Protein AF-A0A8H4VE29-F1 (afdb_monomer)

Sequence (340 aa):
MGVTPAALLIKVAAVPTWSAHSTALIPLTWIPEYFAHDAEFRRLKSSCPSAWSQPAKKPLMLRSKRVPSMRMAHDCAPMRLSGGAYNFDCSELHIRYSLWCQPVDVATAVRDALPEEMLRMMLELHGMDSGEVWHRIFKDLLEKDAKKTRLYQLRWLGDAAEAGTVVCWPRNPGFKPEQFQNFFGYLGGLFTNPKTLLDAVPQRVMEYPPGHINKSVYHQLDWRSYRGVTLTVQVSASLGIVPTTAKLRSVVDKWSGALGRVILASLITVSYQCPPGLKCREHGDRDCTLPIKPTSSANVLKNFMMALALKMPFVVSWQEAEGPRPPGLWVVVHQTESGR

Organism: NCBI:txid2030778

Radius of gyration: 21.77 Å; Cα contacts (8 Å, |Δi|>4): 552; chains: 1; bounding box: 66×57×60 Å

pLDDT: mean 81.61, std 18.09, range [27.98, 98.06]

Secondary structure (DSSP, 8-state):
------------PPP----SS---BPPTT-SHHHHTT-HHHHHHHHHS-GGGSPPP---SS---TTS------EEEEE----S-GGGG---TTHHHH-GGG-HHHHHHHHHHHS-HHHHHHHHHHH---HHHHHHHHHHHHH-STTHHHHHHHHHHHHHHHHTT-EEEEESS-S--GGGBSSHHHHHHHH-B-GGGTTSSSPBB-SSSPPPPBPTTB-EEE-TTT--HHHHHHHHHHHH-SS-BHHHHHHHHTTB-HHHHHHHHHTTS-S--B--TTS-PPPTT---TTSPB--SSHHHHHHHHHHHHHHTPPEEEESSS-BSSPPSSEEEE-B------

Foldseek 3Di:
DDDDDDPPPPPPPDDPDLPPFDKDWFDLQLALVSLVVPPVLVLCLVQADPVQFDPDPDPDDDPDPPDPPLAQDKDKFFFAQDDDLVLLQCDPVCCVPPPSVQLLNNLVRLLNRDDPLVQVLCCVAVVQHSVNSSVQSSVLSPDPPCRVLSSQQSNCSSVRNVVRPMWMFTSHALDDCLQFPGNSQVVQLGTFDPVQSVAQFTFTDPSRRHTATDQQAKRWAASNGGNLVRVSVVQSVQLPDGRILVSVLVVLCGGHHCRSNQLNVLQRDAAADDAPPFDADDDPDSDQPHAHGAGHSSSVVSLVSSQSSSNGIEMEHAYNHDDDDDGGRHYYRHDDPPDD

Structure (mmCIF, N/CA/C/O backbone):
data_AF-A0A8H4VE29-F1
#
_entry.id   AF-A0A8H4VE29-F1
#
loop_
_atom_site.group_PDB
_atom_site.id
_atom_site.type_symbol
_atom_site.label_atom_id
_atom_site.label_alt_id
_atom_site.label_comp_id
_atom_site.label_asym_id
_atom_site.label_entity_id
_atom_site.label_seq_id
_atom_site.pdbx_PDB_ins_code
_atom_site.Cartn_x
_atom_site.Cartn_y
_atom_site.Cartn_z
_atom_site.occupancy
_atom_site.B_iso_or_equiv
_atom_site.auth_seq_id
_atom_site.auth_comp_id
_atom_site.auth_asym_id
_atom_site.auth_atom_id
_atom_site.pdbx_PDB_model_num
ATOM 1 N N . MET A 1 1 ? -42.249 26.286 21.591 1.00 38.25 1 MET A N 1
ATOM 2 C CA . MET A 1 1 ? -40.995 26.895 21.099 1.00 38.25 1 MET A CA 1
ATOM 3 C C . MET A 1 1 ? -40.125 25.759 20.586 1.00 38.25 1 MET A C 1
ATOM 5 O O . MET A 1 1 ? -39.606 25.004 21.393 1.00 38.25 1 MET A O 1
ATOM 9 N N . GLY A 1 2 ? -40.114 25.535 19.270 1.00 34.19 2 GLY A N 1
ATOM 10 C CA . GLY A 1 2 ? -39.379 24.434 18.641 1.00 34.19 2 GLY A CA 1
ATOM 11 C C . GLY A 1 2 ? -38.034 24.934 18.136 1.00 34.19 2 GLY A C 1
ATOM 12 O O . GLY A 1 2 ? -38.000 25.875 17.349 1.00 34.19 2 GLY A O 1
ATOM 13 N N . VAL A 1 3 ? -36.945 24.340 18.617 1.00 35.19 3 VAL A N 1
ATOM 14 C CA . VAL A 1 3 ? -35.590 24.659 18.159 1.00 35.19 3 VAL A CA 1
ATOM 15 C C . VAL A 1 3 ? -35.235 23.667 17.060 1.00 35.19 3 VAL A C 1
ATOM 17 O O . VAL A 1 3 ? -35.064 22.478 17.312 1.00 35.19 3 VAL A O 1
ATOM 20 N N . THR A 1 4 ? -35.182 24.149 15.824 1.00 31.52 4 THR A N 1
ATOM 21 C CA . THR A 1 4 ? -34.719 23.384 14.664 1.00 31.52 4 THR A CA 1
ATOM 22 C C . THR A 1 4 ? -33.198 23.217 14.756 1.00 31.52 4 THR A C 1
ATOM 24 O O . THR A 1 4 ? -32.504 24.213 14.977 1.00 31.52 4 THR A O 1
ATOM 27 N N . PRO A 1 5 ? -32.638 22.007 14.579 1.00 35.44 5 PRO A N 1
ATOM 28 C CA . PRO A 1 5 ? -31.195 21.830 14.594 1.00 35.44 5 PRO A CA 1
ATOM 29 C C . PRO A 1 5 ? -30.601 22.440 13.319 1.00 35.44 5 PRO A C 1
ATOM 31 O O . PRO A 1 5 ? -30.938 22.051 12.200 1.00 35.44 5 PRO A O 1
ATOM 34 N N . ALA A 1 6 ? -29.723 23.427 13.491 1.00 31.64 6 ALA A N 1
ATOM 35 C CA . ALA A 1 6 ? -28.966 24.013 12.398 1.00 31.64 6 ALA A CA 1
ATOM 36 C C . ALA A 1 6 ? -27.936 22.993 11.891 1.00 31.64 6 ALA A C 1
ATOM 38 O O . ALA A 1 6 ? -26.994 22.638 12.600 1.00 31.64 6 ALA A O 1
ATOM 39 N N . ALA A 1 7 ? -28.114 22.519 10.657 1.00 33.28 7 ALA A N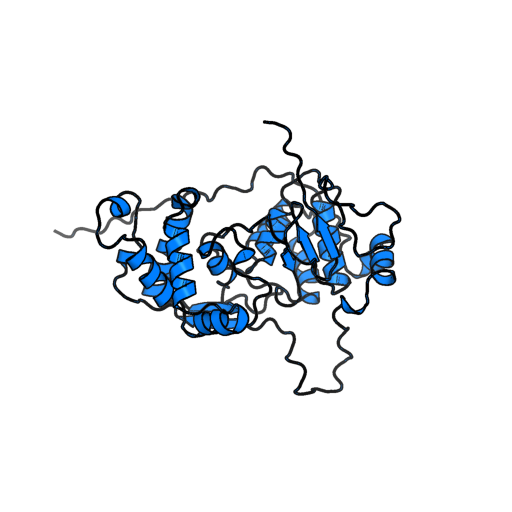 1
ATOM 40 C CA . ALA A 1 7 ? -27.128 21.698 9.972 1.00 33.28 7 ALA A CA 1
ATOM 41 C C . ALA A 1 7 ? -25.869 22.538 9.699 1.00 33.28 7 ALA A C 1
ATOM 43 O O . ALA A 1 7 ? -25.848 23.403 8.822 1.00 33.28 7 ALA A O 1
ATOM 44 N N . LEU A 1 8 ? -24.811 22.291 10.471 1.00 29.88 8 LEU A N 1
ATOM 45 C CA . LEU A 1 8 ? -23.485 22.845 10.223 1.00 29.88 8 LEU A CA 1
ATOM 46 C C . LEU A 1 8 ? -22.914 22.203 8.953 1.00 29.88 8 LEU A C 1
ATOM 48 O O . LEU A 1 8 ? -22.481 21.052 8.951 1.00 29.88 8 LEU A O 1
ATOM 52 N N . LEU A 1 9 ? -22.908 22.969 7.862 1.00 27.98 9 LEU A N 1
ATOM 53 C CA . LEU A 1 9 ? -22.163 22.664 6.642 1.00 27.98 9 LEU A CA 1
ATOM 54 C C . LEU A 1 9 ? -20.662 22.723 6.955 1.00 27.98 9 LEU A C 1
ATOM 56 O O . LEU A 1 9 ? -20.010 23.762 6.829 1.00 27.98 9 LEU A O 1
ATOM 60 N N . ILE A 1 10 ? -20.108 21.594 7.392 1.00 33.03 10 ILE A N 1
ATOM 61 C CA . ILE A 1 10 ? -18.667 21.422 7.550 1.00 33.03 10 ILE A CA 1
ATOM 62 C C . ILE A 1 10 ? -18.074 21.364 6.141 1.00 33.03 10 ILE A C 1
ATOM 64 O O . ILE A 1 10 ? -18.185 20.361 5.437 1.00 33.03 10 ILE A O 1
ATOM 68 N N . LYS A 1 11 ? -17.437 22.459 5.715 1.00 28.73 11 LYS A N 1
ATOM 69 C CA . LYS A 1 11 ? -16.538 22.434 4.561 1.00 28.73 11 LYS A CA 1
ATOM 70 C C . LYS A 1 11 ? -15.417 21.448 4.880 1.00 28.73 11 LYS A C 1
ATOM 72 O O . LYS A 1 11 ? -14.563 21.735 5.715 1.00 28.73 11 LYS A O 1
ATOM 77 N N . VAL A 1 12 ? -15.440 20.288 4.226 1.00 35.59 12 VAL A N 1
ATOM 78 C CA . VAL A 1 12 ? -14.336 19.325 4.248 1.00 35.59 12 VAL A CA 1
ATOM 79 C C . VAL A 1 12 ? -13.090 20.070 3.779 1.00 35.59 12 VAL A C 1
ATOM 81 O O . VAL A 1 12 ? -13.024 20.529 2.638 1.00 35.59 12 VAL A O 1
ATOM 84 N N . ALA A 1 13 ? -12.129 20.263 4.683 1.00 33.34 13 ALA A N 1
ATOM 85 C CA . ALA A 1 13 ? -10.853 20.861 4.334 1.00 33.34 13 ALA A CA 1
ATOM 86 C C . ALA A 1 13 ? -10.196 19.987 3.261 1.00 33.34 13 ALA A C 1
ATOM 88 O O . ALA A 1 13 ? -10.089 18.771 3.425 1.00 33.34 13 ALA A O 1
ATOM 89 N N . ALA A 1 14 ? -9.790 20.603 2.151 1.00 34.34 14 ALA A N 1
ATOM 90 C CA . ALA A 1 14 ? -9.077 19.911 1.092 1.00 34.34 14 ALA A CA 1
ATOM 91 C C . ALA A 1 14 ? -7.843 19.216 1.688 1.00 34.34 14 ALA A C 1
ATOM 93 O O . ALA A 1 14 ? -6.956 19.865 2.246 1.00 34.34 14 ALA A O 1
ATOM 94 N N . VAL A 1 15 ? -7.814 17.886 1.582 1.00 38.22 15 VAL A N 1
ATOM 95 C CA . VAL A 1 15 ? -6.620 17.060 1.801 1.00 38.22 15 VAL A CA 1
ATOM 96 C C . VAL A 1 15 ? -5.475 17.696 1.003 1.00 38.22 15 VAL A C 1
ATOM 98 O O . VAL A 1 15 ? -5.727 18.090 -0.140 1.00 38.22 15 VAL A O 1
ATOM 101 N N . PRO A 1 16 ? -4.252 17.837 1.561 1.00 37.25 16 PRO A N 1
ATOM 102 C CA . PRO A 1 16 ? -3.138 18.481 0.872 1.00 37.25 16 PRO A CA 1
ATOM 103 C C . PRO A 1 16 ? -3.013 17.911 -0.537 1.00 37.25 16 PRO A C 1
ATOM 105 O O . PRO A 1 16 ? -2.793 16.715 -0.743 1.00 37.25 16 PRO A O 1
ATOM 108 N N . THR A 1 17 ? -3.262 18.772 -1.518 1.00 38.81 17 THR A N 1
ATOM 109 C CA . THR A 1 17 ? -3.325 18.374 -2.911 1.00 38.81 17 THR A CA 1
ATOM 110 C C . THR A 1 17 ? -1.920 18.007 -3.364 1.00 38.81 17 THR A C 1
ATOM 112 O O . THR A 1 17 ? -1.001 18.821 -3.301 1.00 38.81 17 THR A O 1
ATOM 115 N N . TRP A 1 18 ? -1.768 16.793 -3.891 1.00 44.16 18 TRP A N 1
ATOM 116 C CA . TRP A 1 18 ? -0.605 16.309 -4.648 1.00 44.16 18 TRP A CA 1
ATOM 117 C C . TRP A 1 18 ? -0.436 1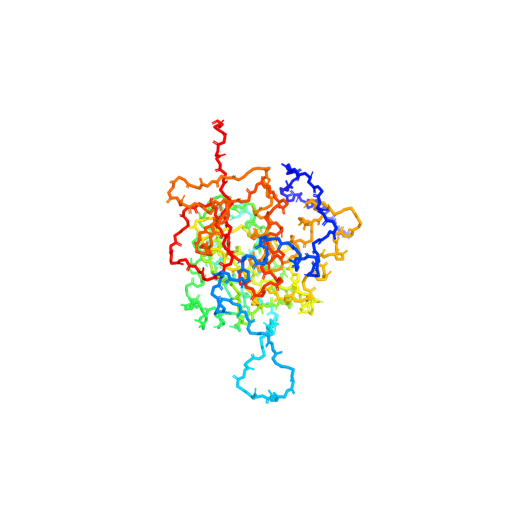7.071 -5.990 1.00 44.16 18 TRP A C 1
ATOM 119 O O . TRP A 1 18 ? -0.116 16.488 -7.024 1.00 44.16 18 TRP A O 1
ATOM 129 N N . SER A 1 19 ? -0.763 18.365 -6.022 1.00 36.19 19 SER A N 1
ATOM 130 C CA . SER A 1 19 ? -1.029 19.159 -7.226 1.00 36.19 19 SER A CA 1
ATOM 131 C C . SER A 1 19 ? 0.202 19.849 -7.808 1.00 36.19 19 SER A C 1
ATOM 133 O O . SER A 1 19 ? 0.131 20.344 -8.926 1.00 36.19 19 SER A O 1
ATOM 135 N N . ALA A 1 20 ? 1.343 19.845 -7.115 1.00 41.91 20 ALA A N 1
ATOM 136 C CA . ALA A 1 20 ? 2.587 20.452 -7.597 1.00 41.91 20 ALA A CA 1
ATOM 137 C C . ALA A 1 20 ? 3.507 19.440 -8.311 1.00 41.91 20 ALA A C 1
ATOM 139 O O . ALA A 1 20 ? 4.726 19.467 -8.144 1.00 41.91 20 ALA A O 1
ATOM 140 N N . HIS A 1 21 ? 2.942 18.498 -9.070 1.00 56.31 21 HIS A N 1
ATOM 141 C CA . HIS A 1 21 ? 3.721 17.474 -9.772 1.00 56.31 21 HIS A CA 1
ATOM 142 C C . HIS A 1 21 ? 3.636 17.649 -11.281 1.00 56.31 21 HIS A C 1
ATOM 144 O O . HIS A 1 21 ? 2.576 17.952 -11.829 1.00 56.31 21 HIS A O 1
ATOM 150 N N . SER A 1 22 ? 4.755 17.408 -11.966 1.00 56.06 22 SER A N 1
ATOM 151 C CA . SER A 1 22 ? 4.831 17.509 -13.420 1.00 56.06 22 SER A CA 1
ATOM 152 C C . SER A 1 22 ? 3.773 16.627 -14.092 1.00 56.06 22 SER A C 1
ATOM 154 O O . SER A 1 22 ? 3.538 15.465 -13.713 1.00 56.06 22 SER A O 1
ATOM 156 N N . THR A 1 23 ? 3.104 17.210 -15.087 1.00 65.94 23 THR A N 1
ATOM 157 C CA . THR A 1 23 ? 2.184 16.509 -15.981 1.00 65.94 23 THR A CA 1
ATOM 158 C C . THR A 1 23 ? 2.976 16.096 -17.213 1.00 65.94 23 THR A C 1
ATOM 160 O O . THR A 1 23 ? 3.404 16.950 -17.980 1.00 65.94 23 THR A O 1
ATOM 163 N N . ALA A 1 24 ? 3.209 14.796 -17.378 1.00 68.12 24 ALA A N 1
ATOM 164 C CA . ALA A 1 24 ? 3.874 14.241 -18.554 1.00 68.12 24 ALA A CA 1
ATOM 165 C C . ALA A 1 24 ? 2.869 13.447 -19.392 1.00 68.12 24 ALA A C 1
ATOM 167 O O . ALA A 1 24 ? 1.976 12.799 -18.834 1.00 68.12 24 ALA A O 1
ATOM 168 N N . LEU A 1 25 ? 3.029 13.499 -20.717 1.00 70.06 25 LEU A N 1
ATOM 169 C CA . LEU A 1 25 ? 2.293 12.648 -21.647 1.00 70.06 25 LEU A CA 1
ATOM 170 C C . LEU A 1 25 ? 2.794 11.207 -21.536 1.00 70.06 25 LEU A C 1
ATOM 172 O O . LEU A 1 25 ? 3.998 10.951 -21.467 1.00 70.06 25 LEU A O 1
ATOM 176 N N . ILE A 1 26 ? 1.856 10.269 -21.523 1.00 64.88 26 ILE A N 1
ATOM 177 C CA . ILE A 1 26 ? 2.129 8.837 -21.560 1.00 64.88 26 ILE A CA 1
ATOM 178 C C . ILE A 1 26 ? 1.961 8.362 -23.021 1.00 64.88 26 ILE A C 1
ATOM 180 O O . ILE A 1 26 ? 1.022 8.757 -23.707 1.00 64.88 26 ILE A O 1
ATOM 184 N N . PRO A 1 27 ? 2.857 7.541 -23.574 1.00 66.00 27 PRO A N 1
ATOM 185 C CA . PRO A 1 27 ? 2.630 6.943 -24.884 1.00 66.00 27 PRO A CA 1
ATOM 186 C C . PRO A 1 27 ? 1.397 6.026 -24.873 1.00 66.00 27 PRO A C 1
ATOM 188 O O . PRO A 1 27 ? 1.259 5.176 -23.995 1.00 66.00 27 PRO A O 1
ATOM 191 N N . LEU A 1 28 ? 0.537 6.135 -25.893 1.00 59.50 28 LEU A N 1
ATOM 192 C CA . LEU A 1 28 ? -0.601 5.221 -26.112 1.00 59.50 28 LEU A CA 1
ATOM 193 C C . LEU A 1 28 ? -0.172 3.762 -26.346 1.00 59.50 28 LEU A C 1
ATOM 195 O O . LEU A 1 28 ? -0.981 2.844 -26.263 1.00 59.50 28 LEU A O 1
ATOM 199 N N . THR A 1 29 ? 1.110 3.546 -26.632 1.00 62.09 29 THR A N 1
ATOM 200 C CA . THR A 1 29 ? 1.680 2.264 -27.034 1.00 62.09 29 THR A CA 1
ATOM 201 C C . THR A 1 29 ? 1.953 1.305 -25.876 1.00 62.09 29 THR A C 1
ATOM 203 O O . THR A 1 29 ? 2.456 0.220 -26.109 1.00 62.09 29 THR A O 1
ATOM 206 N N . TRP A 1 30 ? 1.632 1.620 -24.620 1.00 66.56 30 TRP A N 1
ATOM 207 C CA . TRP A 1 30 ? 1.928 0.729 -23.481 1.00 66.56 30 TRP A CA 1
ATOM 208 C C . TRP A 1 30 ? 0.885 -0.382 -23.273 1.00 66.56 30 TRP A C 1
ATOM 210 O O . TRP A 1 30 ? 0.318 -0.531 -22.190 1.00 66.56 30 TRP A O 1
ATOM 220 N N . ILE A 1 31 ? 0.654 -1.174 -24.321 1.00 67.50 31 ILE A N 1
ATOM 221 C CA . ILE A 1 31 ? -0.134 -2.416 -24.316 1.00 67.50 31 ILE A CA 1
ATOM 222 C C . ILE A 1 31 ? 0.791 -3.647 -24.431 1.00 67.50 31 ILE A C 1
ATOM 224 O O . ILE A 1 31 ? 1.888 -3.527 -24.985 1.00 67.50 31 ILE A O 1
ATOM 228 N N . PRO A 1 32 ? 0.401 -4.828 -23.906 1.00 64.25 32 PRO A N 1
ATOM 229 C CA . PRO A 1 32 ? 1.225 -6.044 -23.917 1.00 64.25 32 PRO A CA 1
ATOM 230 C C . PRO A 1 32 ? 1.826 -6.395 -25.281 1.00 64.25 32 PRO A C 1
ATOM 232 O O . PRO A 1 32 ? 2.991 -6.787 -25.359 1.00 64.25 32 PRO A O 1
ATOM 235 N N . GLU A 1 33 ? 1.054 -6.220 -26.351 1.00 69.94 33 GLU A N 1
ATOM 236 C CA . GLU A 1 33 ? 1.446 -6.519 -27.729 1.00 69.94 33 GLU A CA 1
ATOM 237 C C . GLU A 1 33 ? 2.622 -5.645 -28.181 1.00 69.94 33 GLU A C 1
ATOM 239 O O . GLU A 1 33 ? 3.533 -6.119 -28.855 1.00 69.94 33 GLU A O 1
ATOM 244 N N . TYR A 1 34 ? 2.662 -4.385 -27.748 1.00 73.50 34 TYR A N 1
ATOM 245 C CA . TYR A 1 34 ? 3.751 -3.471 -28.075 1.00 73.50 34 TYR A CA 1
ATOM 246 C C . TYR A 1 34 ? 5.035 -3.803 -27.311 1.00 73.50 34 TYR A C 1
ATOM 248 O O . TYR A 1 34 ? 6.132 -3.732 -27.871 1.00 73.50 34 TYR A O 1
ATOM 256 N N . PHE A 1 35 ? 4.921 -4.223 -26.045 1.00 79.88 35 PHE A N 1
ATOM 257 C CA . PHE A 1 35 ? 6.092 -4.612 -25.258 1.00 79.88 35 PHE A CA 1
ATOM 258 C C . PHE A 1 35 ? 6.856 -5.779 -25.890 1.00 79.88 35 PHE A C 1
ATOM 260 O O . PHE A 1 35 ? 8.070 -5.854 -25.730 1.00 79.88 35 PHE A O 1
ATOM 267 N N . ALA A 1 36 ? 6.204 -6.638 -26.682 1.00 78.56 36 ALA A N 1
ATOM 268 C CA . ALA A 1 36 ? 6.890 -7.700 -27.417 1.00 78.56 36 ALA A CA 1
ATOM 269 C C . ALA A 1 36 ? 7.999 -7.176 -28.356 1.00 78.56 36 ALA A C 1
ATOM 271 O O . ALA A 1 36 ? 8.991 -7.876 -28.583 1.00 78.56 36 ALA A O 1
ATOM 272 N N . HIS A 1 37 ? 7.866 -5.947 -28.863 1.00 83.06 37 HIS A N 1
ATOM 273 C CA . HIS A 1 37 ? 8.848 -5.309 -29.742 1.00 83.06 37 HIS A CA 1
ATOM 274 C C . HIS A 1 37 ? 9.873 -4.452 -28.983 1.00 83.06 37 HIS A C 1
ATOM 276 O O . HIS A 1 37 ? 10.983 -4.235 -29.486 1.00 83.06 37 HIS A O 1
ATOM 282 N N . ASP A 1 38 ? 9.556 -4.033 -27.756 1.00 87.31 38 ASP A N 1
ATOM 283 C CA . ASP A 1 38 ? 10.448 -3.249 -26.905 1.00 87.31 38 ASP A CA 1
ATOM 284 C C . ASP A 1 38 ? 11.718 -4.059 -26.550 1.00 87.31 38 ASP A C 1
ATOM 286 O O . ASP A 1 38 ? 11.678 -5.211 -26.101 1.00 87.31 38 ASP A O 1
ATOM 290 N N . ALA A 1 39 ? 12.886 -3.470 -26.822 1.00 88.75 39 ALA A N 1
ATOM 291 C CA . ALA A 1 39 ? 14.179 -4.124 -26.629 1.00 88.75 39 ALA A CA 1
ATOM 292 C C . ALA A 1 39 ? 14.503 -4.381 -25.147 1.00 88.75 39 ALA A C 1
ATOM 294 O O . ALA A 1 39 ? 15.136 -5.387 -24.820 1.00 88.75 39 ALA A O 1
ATOM 295 N N . GLU A 1 40 ? 14.063 -3.497 -24.253 1.00 88.25 40 GLU A N 1
ATOM 296 C CA . GLU A 1 40 ? 14.235 -3.629 -22.808 1.00 88.25 40 GLU A CA 1
ATOM 297 C C . GLU A 1 40 ? 13.337 -4.746 -22.266 1.00 88.25 40 GLU A C 1
ATOM 299 O O . GLU A 1 40 ? 13.819 -5.597 -21.519 1.00 88.25 40 GLU A O 1
ATOM 304 N N . PHE A 1 41 ? 12.087 -4.836 -22.733 1.00 90.12 41 PHE A N 1
ATOM 305 C CA . PHE A 1 41 ? 11.190 -5.944 -22.386 1.00 90.12 41 PHE A CA 1
ATOM 306 C C . PHE A 1 41 ? 11.766 -7.302 -22.803 1.00 90.12 41 PHE A C 1
ATOM 308 O O . PHE A 1 41 ? 11.838 -8.225 -21.989 1.00 90.12 41 PHE A O 1
ATOM 315 N N . ARG A 1 42 ? 12.213 -7.439 -24.061 1.00 90.31 42 ARG A N 1
ATOM 316 C CA . ARG A 1 42 ? 12.810 -8.692 -24.559 1.00 90.31 42 ARG A CA 1
ATOM 317 C C . ARG A 1 42 ? 14.056 -9.083 -23.774 1.00 90.31 42 ARG A C 1
ATOM 319 O O . ARG A 1 42 ? 14.248 -10.266 -23.500 1.00 90.31 42 ARG A O 1
ATOM 326 N N . ARG A 1 43 ? 14.868 -8.098 -23.386 1.00 89.50 43 ARG A N 1
ATOM 327 C CA . ARG A 1 43 ? 16.055 -8.308 -22.555 1.00 89.50 43 ARG A CA 1
ATOM 328 C C . ARG A 1 43 ? 15.682 -8.786 -21.156 1.00 89.50 43 ARG A C 1
ATOM 330 O O . ARG A 1 43 ? 16.207 -9.797 -20.721 1.00 89.50 43 ARG A O 1
ATOM 337 N N . LEU A 1 44 ? 14.753 -8.106 -20.484 1.00 89.31 44 LEU A N 1
ATOM 338 C CA . LEU A 1 44 ? 14.252 -8.525 -19.171 1.00 89.31 44 LEU A CA 1
ATOM 339 C C . LEU A 1 44 ? 13.688 -9.950 -19.220 1.00 89.31 44 LEU A C 1
ATOM 341 O O . LEU A 1 44 ? 14.005 -10.775 -18.370 1.00 89.31 44 LEU A O 1
ATOM 345 N N . LYS A 1 45 ? 12.911 -10.272 -20.258 1.00 90.50 45 LYS A N 1
ATOM 346 C CA . LYS A 1 45 ? 12.351 -11.612 -20.450 1.00 90.50 45 LYS A CA 1
ATOM 347 C C . LYS A 1 45 ? 13.423 -12.695 -20.602 1.00 90.50 45 LYS A C 1
ATOM 349 O O . LYS A 1 45 ? 13.199 -13.811 -20.145 1.00 90.50 45 LYS A O 1
ATOM 354 N N . SER A 1 46 ? 14.541 -12.401 -21.270 1.00 90.00 46 SER A N 1
ATOM 355 C CA . SER A 1 46 ? 15.602 -13.386 -21.509 1.00 90.00 46 SER A CA 1
ATOM 356 C C . SER A 1 46 ? 16.622 -13.483 -20.378 1.00 90.00 46 SER A C 1
ATOM 358 O O . SER A 1 46 ? 17.239 -14.534 -20.229 1.00 90.00 46 SER A O 1
ATOM 360 N N . SER A 1 47 ? 16.814 -12.417 -19.597 1.00 89.62 47 SER A N 1
ATOM 361 C CA . SER A 1 47 ? 17.866 -12.358 -18.581 1.00 89.62 47 SER A CA 1
ATOM 362 C C . SER A 1 47 ? 17.373 -12.525 -17.143 1.00 89.62 47 SER A C 1
ATOM 364 O O . SER A 1 47 ? 18.168 -12.873 -16.273 1.00 89.62 47 SER A O 1
ATOM 366 N N . CYS A 1 48 ? 16.085 -12.303 -16.867 1.00 90.19 48 CYS A N 1
ATOM 367 C CA . CYS A 1 48 ? 15.552 -12.452 -15.516 1.00 90.19 48 CYS A CA 1
ATOM 368 C C . CYS A 1 48 ? 15.238 -13.923 -15.192 1.00 90.19 48 CYS A C 1
ATOM 370 O O . CYS A 1 48 ? 14.748 -14.650 -16.062 1.00 90.19 48 CYS A O 1
ATOM 372 N N . PRO A 1 49 ? 15.442 -14.367 -13.935 1.00 90.31 49 PRO A N 1
ATOM 373 C CA . PRO A 1 49 ? 15.082 -15.717 -13.520 1.00 90.31 49 PRO A CA 1
ATOM 374 C C . PRO A 1 49 ? 13.604 -16.020 -13.785 1.00 90.31 49 PRO A C 1
ATOM 376 O O . PRO A 1 49 ? 12.712 -15.301 -13.330 1.00 90.31 49 PRO A O 1
ATOM 379 N N . SER A 1 50 ? 13.325 -17.132 -14.466 1.00 86.12 50 SER A N 1
ATOM 380 C CA . SER A 1 50 ? 11.952 -17.582 -14.739 1.00 86.12 50 SER A CA 1
ATOM 381 C C . SER A 1 50 ? 11.147 -17.821 -13.457 1.00 86.12 50 SER A C 1
ATOM 383 O O . SER A 1 50 ? 9.936 -17.620 -13.454 1.00 86.12 50 SER A O 1
ATOM 385 N N . ALA A 1 51 ? 11.826 -18.157 -12.353 1.00 86.12 51 ALA A N 1
ATOM 386 C CA . ALA A 1 51 ? 11.241 -18.315 -11.023 1.00 86.12 51 ALA A CA 1
ATOM 387 C C . ALA A 1 51 ? 10.582 -17.035 -10.472 1.00 86.12 51 ALA A C 1
ATOM 389 O O . ALA A 1 51 ? 9.723 -17.123 -9.600 1.00 86.12 51 ALA A O 1
ATOM 390 N N . TRP A 1 52 ? 10.958 -15.849 -10.965 1.00 85.69 52 TRP A N 1
ATOM 391 C CA . TRP A 1 52 ? 10.311 -14.590 -10.573 1.00 85.69 52 TRP A CA 1
ATOM 392 C C . TRP A 1 52 ? 8.982 -14.363 -11.293 1.00 85.69 52 TRP A C 1
ATOM 394 O O . TRP A 1 52 ? 8.162 -13.570 -10.839 1.00 85.69 52 TRP A O 1
ATOM 404 N N . SER A 1 53 ? 8.766 -15.031 -12.426 1.00 81.50 53 SER A N 1
ATOM 405 C CA . SER A 1 53 ? 7.533 -14.903 -13.195 1.00 81.50 53 SER A CA 1
ATOM 406 C C . SER A 1 53 ? 6.487 -15.868 -12.659 1.00 81.50 53 SER A C 1
ATOM 408 O O . SER A 1 53 ? 6.764 -17.049 -12.445 1.00 81.50 53 SER A O 1
ATOM 410 N N . GLN A 1 54 ? 5.248 -15.407 -12.507 1.00 74.50 54 GLN A N 1
ATOM 411 C CA . GLN A 1 54 ? 4.151 -16.338 -12.264 1.00 74.50 54 GLN A CA 1
ATOM 412 C C . GLN A 1 54 ? 4.002 -17.259 -13.476 1.00 74.50 54 GLN A C 1
ATOM 414 O O . GLN A 1 54 ? 3.892 -16.763 -14.606 1.00 74.50 54 GLN A O 1
ATOM 419 N N . PRO A 1 55 ? 3.957 -18.588 -13.272 1.00 60.75 55 PRO A N 1
ATOM 420 C CA . PRO A 1 55 ? 3.793 -19.512 -14.376 1.00 60.75 55 PRO A CA 1
ATOM 421 C C . PRO A 1 55 ? 2.511 -19.160 -15.129 1.00 60.75 55 PRO A C 1
ATOM 423 O O . PRO A 1 55 ? 1.448 -18.953 -14.532 1.00 60.75 55 PRO A O 1
ATOM 426 N N . ALA A 1 56 ? 2.600 -19.076 -16.459 1.00 59.97 56 ALA A N 1
ATOM 427 C CA . ALA A 1 56 ? 1.406 -18.992 -17.281 1.00 59.97 56 ALA A CA 1
ATOM 428 C C . ALA A 1 56 ? 0.541 -20.206 -16.932 1.00 59.97 56 ALA A C 1
ATOM 430 O O . ALA A 1 56 ? 0.992 -21.343 -17.074 1.00 59.97 56 ALA A O 1
ATOM 431 N N . LYS A 1 57 ? -0.670 -19.970 -16.409 1.00 55.94 57 LYS A N 1
ATOM 432 C CA . LYS A 1 57 ? -1.617 -21.051 -16.136 1.00 55.94 57 LYS A CA 1
ATOM 433 C C . LYS A 1 57 ? -1.749 -21.848 -17.430 1.00 55.94 57 LYS A C 1
ATOM 435 O O . LYS A 1 57 ? -2.243 -21.311 -18.420 1.00 55.94 57 LYS A O 1
ATOM 440 N N . LYS A 1 58 ? -1.269 -23.096 -17.438 1.00 43.00 58 LYS A N 1
ATOM 441 C CA . LYS A 1 58 ? -1.581 -24.028 -18.523 1.00 43.00 58 LYS A CA 1
ATOM 442 C C . LYS A 1 58 ? -3.115 -24.075 -18.630 1.00 43.00 58 LYS A C 1
ATOM 444 O O . LYS A 1 58 ? -3.778 -24.052 -17.586 1.00 43.00 58 LYS A O 1
ATOM 449 N N . PRO A 1 59 ? -3.693 -24.048 -19.839 1.00 45.47 59 PRO A N 1
ATOM 450 C CA . PRO A 1 59 ? -5.139 -23.983 -20.002 1.00 45.47 59 PRO A CA 1
ATOM 451 C C . PRO A 1 59 ? -5.799 -25.192 -19.326 1.00 45.47 59 PRO A C 1
ATOM 453 O O . PRO A 1 59 ? -5.524 -26.322 -19.705 1.00 45.47 59 PRO A O 1
ATOM 456 N N . LEU A 1 60 ? -6.601 -24.913 -18.287 1.00 44.53 60 LEU A N 1
ATOM 457 C CA . LEU A 1 60 ? -7.768 -25.626 -17.724 1.00 44.53 60 LEU A CA 1
ATOM 458 C C . LEU A 1 60 ? -7.880 -27.169 -17.773 1.00 44.53 60 LEU A C 1
ATOM 460 O O . LEU A 1 60 ? -8.959 -27.697 -17.532 1.00 44.53 60 LEU A O 1
ATOM 464 N N . MET A 1 61 ? -6.806 -27.918 -17.970 1.00 41.38 61 MET A N 1
ATOM 465 C CA . MET A 1 61 ? -6.756 -29.351 -17.687 1.00 41.38 61 MET A CA 1
ATOM 466 C C . MET A 1 61 ? -6.112 -29.500 -16.308 1.00 41.38 61 MET A C 1
ATOM 468 O O . MET A 1 61 ? -4.972 -29.091 -16.122 1.00 41.38 61 MET A O 1
ATOM 472 N N . LEU A 1 62 ? -6.845 -30.060 -15.345 1.00 40.84 62 LEU A N 1
ATOM 473 C CA . LEU A 1 62 ? -6.533 -30.148 -13.906 1.00 40.84 62 LEU A CA 1
ATOM 474 C C . LEU A 1 62 ? -6.997 -28.937 -13.086 1.00 40.84 62 LEU A C 1
ATOM 476 O O . LEU A 1 62 ? -6.230 -28.102 -12.606 1.00 40.84 62 LEU A O 1
ATOM 480 N N . ARG A 1 63 ? -8.296 -28.963 -12.780 1.00 42.03 63 ARG A N 1
ATOM 481 C CA . ARG A 1 63 ? -8.889 -28.456 -11.535 1.00 42.03 63 ARG A CA 1
ATOM 482 C C . ARG A 1 63 ? -8.276 -29.216 -10.339 1.00 42.03 63 ARG A C 1
ATOM 484 O O . ARG A 1 63 ? -8.955 -29.969 -9.651 1.00 42.03 63 ARG A O 1
ATOM 491 N N . SER A 1 64 ? -6.965 -29.093 -10.132 1.00 42.28 64 SER A N 1
ATOM 492 C CA . SER A 1 64 ? -6.287 -29.658 -8.970 1.00 42.28 64 SER A CA 1
ATOM 493 C C . SER A 1 64 ? -6.722 -28.861 -7.749 1.00 42.28 64 SER A C 1
ATOM 495 O O . SER A 1 64 ? -6.455 -27.663 -7.653 1.00 42.28 64 SER A O 1
ATOM 497 N N . LYS A 1 65 ? -7.370 -29.540 -6.799 1.00 46.31 65 LYS A N 1
ATOM 498 C CA . LYS A 1 65 ? -7.774 -29.026 -5.479 1.00 46.31 65 LYS A CA 1
ATOM 499 C C . LYS A 1 65 ? -6.607 -28.450 -4.643 1.00 46.31 65 LYS A C 1
ATOM 501 O O . LYS A 1 65 ? -6.840 -28.015 -3.524 1.00 46.31 65 LYS A O 1
ATOM 506 N N . ARG A 1 66 ? -5.364 -28.460 -5.150 1.00 45.72 66 ARG A N 1
ATOM 507 C CA . ARG A 1 66 ? -4.138 -28.082 -4.426 1.00 45.72 66 ARG A CA 1
ATOM 508 C C . ARG A 1 66 ? -3.468 -26.786 -4.872 1.00 45.72 66 ARG A C 1
ATOM 510 O O . ARG A 1 66 ? -2.479 -26.412 -4.258 1.00 45.72 66 ARG A O 1
ATOM 517 N N . VAL A 1 67 ? -3.956 -26.099 -5.904 1.00 44.34 67 VAL A N 1
ATOM 518 C CA . VAL A 1 67 ? -3.482 -24.735 -6.182 1.00 44.34 67 VAL A CA 1
ATOM 519 C C . VAL A 1 67 ? -4.549 -23.800 -5.631 1.00 44.34 67 VAL A C 1
ATOM 521 O O . VAL A 1 67 ? -5.595 -23.676 -6.278 1.00 44.34 67 VAL A O 1
ATOM 524 N N . PRO A 1 68 ? -4.345 -23.181 -4.446 1.00 46.66 68 PRO A N 1
ATOM 525 C CA . PRO A 1 68 ? -5.217 -22.115 -3.976 1.00 46.66 68 PRO A CA 1
ATOM 526 C C . PRO A 1 68 ? -5.396 -21.178 -5.152 1.00 46.66 68 PRO A C 1
ATOM 528 O O . PRO A 1 68 ? -4.409 -20.776 -5.777 1.00 46.66 68 PRO A O 1
ATOM 531 N N . SER A 1 69 ? -6.639 -20.925 -5.555 1.00 49.22 69 SER A N 1
ATOM 532 C CA . SER A 1 69 ? -6.867 -20.024 -6.669 1.00 49.22 69 SER A CA 1
ATOM 533 C C . SER A 1 69 ? -6.111 -18.739 -6.335 1.00 49.22 69 SER A C 1
ATOM 535 O O . SER A 1 69 ? -6.439 -18.126 -5.324 1.00 49.22 69 SER A O 1
ATOM 537 N N . MET A 1 70 ? -5.081 -18.383 -7.119 1.00 53.47 70 MET A N 1
ATOM 538 C CA . MET A 1 70 ? -4.353 -17.104 -7.043 1.00 53.47 70 MET A CA 1
ATOM 539 C C . MET A 1 70 ? -5.328 -15.974 -7.402 1.00 53.47 70 MET A C 1
ATOM 541 O O . MET A 1 70 ? -5.264 -15.367 -8.470 1.00 53.47 70 MET A O 1
ATOM 545 N N . ARG A 1 71 ? -6.363 -15.828 -6.588 1.00 63.59 71 ARG A N 1
ATOM 546 C CA . ARG A 1 71 ? -7.434 -14.862 -6.673 1.00 63.59 71 ARG A CA 1
ATOM 547 C C . ARG A 1 71 ? -7.259 -14.027 -5.430 1.00 63.59 71 ARG A C 1
ATOM 549 O O . ARG A 1 71 ? -7.198 -14.563 -4.328 1.00 63.59 71 ARG A O 1
ATOM 556 N N . MET A 1 72 ? -7.164 -12.728 -5.648 1.00 78.00 72 MET A N 1
ATOM 557 C CA . MET A 1 72 ? -7.278 -11.734 -4.601 1.00 78.00 72 MET A CA 1
ATOM 558 C C . MET A 1 72 ? -8.621 -11.963 -3.898 1.00 78.00 72 MET A C 1
ATOM 560 O O . MET A 1 72 ? -9.682 -11.654 -4.443 1.00 78.00 72 MET A O 1
ATOM 564 N N . ALA A 1 73 ? -8.572 -12.641 -2.757 1.00 90.00 73 ALA A N 1
ATOM 565 C CA . ALA A 1 73 ? -9.732 -12.960 -1.948 1.00 90.00 73 ALA A CA 1
ATOM 566 C C . ALA A 1 73 ? -9.815 -11.934 -0.828 1.00 90.00 73 ALA A C 1
ATOM 568 O O . ALA A 1 73 ? -8.788 -11.556 -0.264 1.00 90.00 73 ALA A O 1
ATOM 569 N N . HIS A 1 74 ? -11.032 -11.505 -0.525 1.00 94.75 74 HIS A N 1
ATOM 570 C CA . HIS A 1 74 ? -11.300 -10.573 0.555 1.00 94.75 74 HIS A CA 1
ATOM 571 C C . HIS A 1 74 ? -12.280 -11.214 1.522 1.00 94.75 74 HIS A C 1
ATOM 573 O O . HIS A 1 74 ? -13.149 -11.979 1.095 1.00 94.75 74 HIS A O 1
ATOM 579 N N . ASP A 1 75 ? -12.115 -10.891 2.794 1.00 97.06 75 ASP A N 1
ATOM 580 C CA . ASP A 1 75 ? -13.151 -11.075 3.800 1.00 97.06 75 ASP A CA 1
ATOM 581 C C . ASP A 1 75 ? -13.786 -9.726 4.094 1.00 97.06 75 ASP A C 1
ATOM 583 O O . ASP A 1 75 ? -13.171 -8.680 3.877 1.00 97.06 75 ASP A O 1
ATOM 587 N N . CYS A 1 76 ? -15.045 -9.769 4.513 1.00 97.81 76 CYS A N 1
ATOM 588 C CA . CYS A 1 76 ? -15.830 -8.592 4.824 1.00 97.81 76 CYS A CA 1
ATOM 589 C C . CYS A 1 76 ? -16.613 -8.853 6.101 1.00 97.81 76 CYS A C 1
ATOM 591 O O . CYS A 1 76 ? -17.195 -9.927 6.254 1.00 97.81 76 CYS A O 1
ATOM 593 N N . ALA A 1 77 ? -16.662 -7.860 6.974 1.00 97.50 77 ALA A N 1
ATOM 594 C CA . ALA A 1 77 ? -17.427 -7.913 8.208 1.00 97.50 77 ALA A CA 1
ATOM 595 C C . ALA A 1 77 ? -17.814 -6.491 8.635 1.00 97.50 77 ALA A C 1
ATOM 597 O O . ALA A 1 77 ? -17.139 -5.529 8.246 1.00 97.50 77 ALA A O 1
ATOM 598 N N . PRO A 1 78 ? -18.904 -6.335 9.402 1.00 96.94 78 PRO A N 1
ATOM 599 C CA . PRO A 1 78 ? -19.238 -5.053 9.999 1.00 96.94 78 PRO A CA 1
ATOM 600 C C . PRO A 1 78 ? -18.181 -4.658 11.034 1.00 96.94 78 PRO A C 1
ATOM 602 O O . PRO A 1 78 ? -17.706 -5.493 11.807 1.00 96.94 78 PRO A O 1
ATOM 605 N N . MET A 1 79 ? -17.838 -3.373 11.064 1.00 95.12 79 MET A N 1
ATOM 606 C CA . MET A 1 79 ? -17.161 -2.782 12.216 1.00 95.12 79 MET A CA 1
ATOM 607 C C . MET A 1 79 ? -18.073 -2.844 13.444 1.00 95.12 79 MET A C 1
ATOM 609 O O . MET A 1 79 ? -19.297 -2.924 13.317 1.00 95.12 79 MET A O 1
ATOM 613 N N . ARG A 1 80 ? -17.479 -2.840 14.636 1.00 93.06 80 ARG A N 1
ATOM 614 C CA . ARG A 1 80 ? -18.213 -3.035 15.892 1.00 93.06 80 ARG A CA 1
ATOM 615 C C . ARG A 1 80 ? -18.045 -1.816 16.776 1.00 93.06 80 ARG A C 1
ATOM 617 O O . ARG A 1 80 ? -16.943 -1.318 16.939 1.00 93.06 80 ARG A O 1
ATOM 624 N N . LEU A 1 81 ? -19.118 -1.337 17.385 1.00 87.00 81 LEU A N 1
ATOM 625 C CA . LEU A 1 81 ? -18.970 -0.347 18.439 1.00 87.00 81 LEU A CA 1
ATOM 626 C C . LEU A 1 81 ? -18.543 -1.065 19.726 1.00 87.00 81 LEU A C 1
ATOM 628 O O . LEU A 1 81 ? -19.273 -1.918 20.230 1.00 87.00 81 LEU A O 1
ATOM 632 N N . SER A 1 82 ? -17.364 -0.727 20.245 1.00 74.50 82 SER A N 1
ATOM 633 C CA . SER A 1 82 ? -16.915 -1.131 21.579 1.00 74.50 82 SER A CA 1
ATOM 634 C C . SER A 1 82 ? -16.699 0.115 22.428 1.00 74.50 82 SER A C 1
ATOM 636 O O . SER A 1 82 ? -15.933 1.006 22.058 1.00 74.50 82 SER A O 1
ATOM 638 N N . GLY A 1 83 ? -17.411 0.198 23.553 1.00 71.06 83 GLY A N 1
ATOM 639 C CA . GLY A 1 83 ? -17.450 1.397 24.390 1.00 71.06 83 GLY A CA 1
ATOM 640 C C . GLY A 1 83 ? -18.338 2.510 23.820 1.00 71.06 83 GLY A C 1
ATOM 641 O O . GLY A 1 83 ? -19.228 2.265 23.008 1.00 71.06 83 GLY A O 1
ATOM 642 N N . GLY A 1 84 ? -18.132 3.742 24.291 1.00 69.62 84 GLY A N 1
ATOM 643 C CA . GLY A 1 84 ? -18.885 4.904 23.821 1.00 69.62 84 GLY A CA 1
ATOM 644 C C . GLY A 1 84 ? -18.239 5.576 22.609 1.00 69.62 84 GLY A C 1
ATOM 645 O O . GLY A 1 84 ? -17.018 5.715 22.547 1.00 69.62 84 GLY A O 1
ATOM 646 N N . ALA A 1 85 ? -19.066 6.061 21.675 1.00 72.62 85 ALA A N 1
ATOM 647 C CA . ALA A 1 85 ? -18.630 6.769 20.462 1.00 72.62 85 ALA A CA 1
ATOM 648 C C . ALA A 1 85 ? -17.726 7.990 20.746 1.00 72.62 85 ALA A C 1
ATOM 650 O O . ALA A 1 85 ? -16.906 8.374 19.914 1.00 72.62 85 ALA A O 1
ATOM 651 N N . TYR A 1 86 ? -17.806 8.557 21.955 1.00 70.62 86 TYR A N 1
ATOM 652 C CA . TYR A 1 86 ? -16.983 9.687 22.393 1.00 70.62 86 TYR A CA 1
ATOM 653 C C . TYR A 1 86 ? -15.471 9.393 22.418 1.00 70.62 86 TYR A C 1
ATOM 655 O O . TYR A 1 86 ? -14.685 10.329 22.296 1.00 70.62 86 TYR A O 1
ATOM 663 N N . ASN A 1 87 ? -15.042 8.124 22.500 1.00 77.00 87 ASN A N 1
ATOM 664 C CA . ASN A 1 87 ? -13.619 7.750 22.437 1.00 77.00 87 ASN A CA 1
ATOM 665 C C . ASN A 1 87 ? -12.974 8.071 21.073 1.00 77.00 87 ASN A C 1
ATOM 667 O O . ASN A 1 87 ? -11.751 8.100 20.951 1.00 77.00 87 ASN A O 1
ATOM 671 N N . PHE A 1 88 ? -13.783 8.307 20.037 1.00 80.62 88 PHE A N 1
ATOM 672 C CA . PHE A 1 88 ? -13.315 8.650 18.695 1.00 80.62 88 PHE A CA 1
ATOM 673 C C . PHE A 1 88 ? -13.336 10.162 18.416 1.00 80.62 88 PHE A C 1
ATOM 675 O O . PHE A 1 88 ? -12.690 10.611 17.466 1.00 80.62 88 PHE A O 1
ATOM 682 N N . ASP A 1 89 ? -14.008 10.961 19.255 1.00 78.69 89 ASP A N 1
ATOM 683 C CA . ASP A 1 89 ? -14.130 12.421 19.108 1.00 78.69 89 ASP A CA 1
ATOM 684 C C . ASP A 1 89 ? -13.094 13.181 19.955 1.00 78.69 89 ASP A C 1
ATOM 686 O O . ASP A 1 89 ? -13.384 14.064 20.766 1.00 78.69 89 ASP A O 1
ATOM 690 N N . CYS A 1 90 ? -11.828 12.817 19.765 1.00 71.56 90 CYS A N 1
ATOM 691 C CA . CYS A 1 90 ? -10.712 13.423 20.479 1.00 71.56 90 CYS A CA 1
ATOM 692 C C . CYS A 1 90 ? -10.130 14.609 19.718 1.00 71.56 90 CYS A C 1
ATOM 694 O O . CYS A 1 90 ? -9.050 14.531 19.130 1.00 71.56 90 CYS A O 1
ATOM 696 N N . SER A 1 91 ? -10.846 15.737 19.736 1.00 65.50 91 SER A N 1
ATOM 697 C CA . SER A 1 91 ? -10.315 17.003 19.217 1.00 65.50 91 SER A CA 1
ATOM 698 C C . SER A 1 91 ? -9.085 17.475 20.015 1.00 65.50 91 SER A C 1
ATOM 700 O O . SER A 1 91 ? -8.884 17.079 21.164 1.00 65.50 91 SER A O 1
ATOM 702 N N . GLU A 1 92 ? -8.257 18.362 19.442 1.00 58.44 92 GLU A N 1
ATOM 703 C CA . GLU A 1 92 ? -7.051 18.886 20.120 1.00 58.44 92 GLU A CA 1
ATOM 704 C C . GLU A 1 92 ? -7.340 19.510 21.498 1.00 58.44 92 GLU A C 1
ATOM 706 O O . GLU A 1 92 ? -6.478 19.487 22.379 1.00 58.44 92 GLU A O 1
ATOM 711 N N . LEU A 1 93 ? -8.552 20.040 21.692 1.00 51.34 93 LEU A N 1
ATOM 712 C CA . LEU A 1 93 ? -9.022 20.576 22.970 1.00 51.34 93 LEU A CA 1
ATOM 713 C C . LEU A 1 93 ? -9.402 19.454 23.951 1.00 51.34 93 LEU A C 1
ATOM 715 O O . LEU A 1 93 ? -9.027 19.523 25.119 1.00 51.34 93 LEU A O 1
ATOM 719 N N . HIS A 1 94 ? -10.066 18.389 23.490 1.00 57.50 94 HIS A N 1
ATOM 720 C CA . HIS A 1 94 ? -10.464 17.259 24.339 1.00 57.50 94 HIS A CA 1
ATOM 721 C C . HIS A 1 94 ? -9.282 16.382 24.769 1.00 57.50 94 HIS A C 1
ATOM 723 O O . HIS A 1 94 ? -9.289 15.872 25.888 1.00 57.50 94 HIS A O 1
ATOM 729 N N . ILE A 1 95 ? -8.226 16.275 23.954 1.00 56.50 95 ILE A N 1
ATOM 730 C CA . ILE A 1 95 ? -6.997 15.537 24.307 1.00 56.50 95 ILE A CA 1
ATOM 731 C C . ILE A 1 95 ? -6.320 16.119 25.561 1.00 56.50 95 ILE A C 1
ATOM 733 O O . ILE A 1 95 ? -5.686 15.388 26.316 1.00 56.50 95 ILE A O 1
ATOM 737 N N . ARG A 1 96 ? -6.443 17.431 25.809 1.00 52.59 96 ARG A N 1
ATOM 738 C CA . ARG A 1 96 ? -5.788 18.086 26.956 1.00 52.59 96 ARG A CA 1
ATOM 739 C C . ARG A 1 96 ? -6.570 18.000 28.264 1.00 52.59 96 ARG A C 1
ATOM 741 O O . ARG A 1 96 ? -5.958 18.145 29.317 1.00 52.59 96 ARG A O 1
ATOM 748 N N . TYR A 1 97 ? -7.886 17.805 28.205 1.00 55.09 97 TYR A N 1
ATOM 749 C CA . TYR A 1 97 ? -8.757 18.006 29.370 1.00 55.09 97 TYR A CA 1
ATOM 750 C C . TYR A 1 97 ? -9.757 16.878 29.629 1.00 55.09 97 TYR A C 1
ATOM 752 O O . TYR A 1 97 ? -10.375 16.871 30.690 1.00 55.09 97 TYR A O 1
ATOM 760 N N . SER A 1 98 ? -9.928 15.926 28.708 1.00 63.03 98 SER A N 1
ATOM 761 C CA . SER A 1 98 ? -10.865 14.820 28.906 1.00 63.03 98 SER A CA 1
ATOM 762 C C . SER A 1 98 ? -10.152 13.523 29.282 1.00 63.03 98 SER A C 1
ATOM 764 O O . SER A 1 98 ? -9.175 13.109 28.655 1.00 63.03 98 SER A O 1
ATOM 766 N N . LEU A 1 99 ? -10.672 12.870 30.320 1.00 62.62 99 LEU A N 1
ATOM 767 C CA . LEU A 1 99 ? -10.189 11.570 30.785 1.00 62.62 99 LEU A CA 1
ATOM 768 C C . LEU A 1 99 ? -10.447 10.451 29.766 1.00 62.62 99 LEU A C 1
ATOM 770 O O . LEU A 1 99 ? -9.756 9.450 29.812 1.00 62.62 99 LEU A O 1
ATOM 774 N N . TRP A 1 100 ? -11.391 10.625 28.836 1.00 65.50 100 TRP A N 1
ATOM 775 C CA . TRP A 1 100 ? -11.731 9.628 27.814 1.00 65.50 100 TRP A CA 1
ATOM 776 C C . TRP A 1 100 ? -10.932 9.752 26.507 1.00 65.50 100 TRP A C 1
ATOM 778 O O . TRP A 1 100 ? -11.025 8.884 25.648 1.00 65.50 100 TRP A O 1
ATOM 788 N N . CYS A 1 101 ? -10.122 10.804 26.345 1.00 79.81 101 CYS A N 1
ATOM 789 C CA . CYS A 1 101 ? -9.200 10.941 25.210 1.00 79.81 101 CYS A CA 1
ATOM 790 C C . CYS A 1 101 ? -7.770 10.523 25.539 1.00 79.81 101 CYS A C 1
ATOM 792 O O . CYS A 1 101 ? -6.817 10.965 24.889 1.00 79.81 101 CYS A O 1
ATOM 794 N N . GLN A 1 102 ? -7.603 9.672 26.551 1.00 85.62 102 GLN A N 1
ATOM 795 C CA . GLN A 1 102 ? -6.305 9.086 26.831 1.00 85.62 102 GLN A CA 1
ATOM 796 C C . GLN A 1 102 ? -5.944 8.101 25.712 1.00 85.62 102 GLN A C 1
ATOM 798 O O . GLN A 1 102 ? -6.789 7.303 25.301 1.00 85.62 102 GLN A O 1
ATOM 803 N N . PRO A 1 103 ? -4.690 8.097 25.223 1.00 88.75 103 PRO A N 1
ATOM 804 C CA . PRO A 1 103 ? -4.274 7.196 24.148 1.00 88.75 103 PRO A CA 1
ATOM 805 C C . PRO A 1 103 ? -4.563 5.712 24.424 1.00 88.75 103 PRO A C 1
ATOM 807 O O . PRO A 1 103 ? -4.783 4.955 23.485 1.00 88.75 103 PRO A O 1
ATOM 810 N N . VAL A 1 104 ? -4.594 5.302 25.699 1.00 90.94 104 VAL A N 1
ATOM 811 C CA . VAL A 1 104 ? -4.953 3.942 26.140 1.00 90.94 104 VAL A CA 1
ATOM 812 C C . VAL A 1 104 ? -6.397 3.588 25.778 1.00 90.94 104 VAL A C 1
ATOM 814 O O . VAL A 1 104 ? -6.643 2.530 25.192 1.00 90.94 104 VAL A O 1
ATOM 817 N N . ASP A 1 105 ? -7.344 4.472 26.091 1.00 90.38 105 ASP A N 1
ATOM 818 C CA . ASP A 1 105 ? -8.773 4.247 25.853 1.00 90.38 105 ASP A CA 1
ATOM 819 C C . ASP A 1 105 ? -9.085 4.291 24.357 1.00 90.38 105 ASP A C 1
ATOM 821 O O . ASP A 1 105 ? -9.761 3.407 23.830 1.00 90.38 105 ASP A O 1
ATOM 825 N N . VAL A 1 106 ? -8.494 5.257 23.646 1.00 91.06 106 VAL A N 1
ATOM 826 C CA . VAL A 1 106 ? -8.627 5.378 22.188 1.00 91.06 106 VAL A CA 1
ATOM 827 C C . VAL A 1 106 ? -8.045 4.149 21.484 1.00 91.06 106 VAL A C 1
ATOM 829 O O . VAL A 1 106 ? -8.676 3.607 20.579 1.00 91.06 106 VAL A O 1
ATOM 832 N N . ALA A 1 107 ? -6.870 3.662 21.898 1.00 93.94 107 ALA A N 1
ATOM 833 C CA . ALA A 1 107 ? -6.276 2.464 21.305 1.00 93.94 107 ALA A CA 1
ATOM 834 C C . ALA A 1 107 ? -7.134 1.213 21.531 1.00 93.94 107 ALA A C 1
ATOM 836 O O . ALA A 1 107 ? -7.280 0.392 20.623 1.00 93.94 107 ALA A O 1
ATOM 837 N N . THR A 1 108 ? -7.738 1.095 22.715 1.00 94.38 108 THR A N 1
ATOM 838 C CA . THR A 1 108 ? -8.678 0.016 23.048 1.00 94.38 108 THR A CA 1
ATOM 839 C C . THR A 1 108 ? -9.920 0.086 22.163 1.00 94.38 108 THR A C 1
ATOM 841 O O . THR A 1 108 ? -10.251 -0.899 21.507 1.00 94.38 108 THR A O 1
ATOM 844 N N . ALA A 1 109 ? -10.541 1.264 22.059 1.00 93.75 109 ALA A N 1
ATOM 845 C CA . ALA A 1 109 ? -11.728 1.478 21.237 1.00 93.75 109 ALA A CA 1
ATOM 846 C C . ALA A 1 109 ? -11.465 1.193 19.749 1.00 93.75 109 ALA A C 1
ATOM 848 O O . ALA A 1 109 ? -12.252 0.501 19.108 1.00 93.75 109 ALA A O 1
ATOM 849 N N . VAL A 1 110 ? -10.339 1.668 19.199 1.00 95.19 110 VAL A N 1
ATOM 850 C CA . VAL A 1 110 ? -9.968 1.409 17.797 1.00 95.19 110 VAL A CA 1
ATOM 851 C C . VAL A 1 110 ? -9.757 -0.079 17.551 1.00 95.19 110 VAL A C 1
ATOM 853 O O . VAL A 1 110 ? -10.290 -0.599 16.575 1.00 95.19 110 VAL A O 1
ATOM 856 N N . ARG A 1 111 ? -8.998 -0.770 18.410 1.00 96.44 111 ARG A N 1
ATOM 857 C CA . ARG A 1 111 ? -8.747 -2.212 18.280 1.00 96.44 111 ARG A CA 1
ATOM 858 C C . ARG A 1 111 ? -10.048 -3.004 18.299 1.00 96.44 111 ARG A C 1
ATOM 860 O O . ARG A 1 111 ? -10.251 -3.843 17.428 1.00 96.44 111 ARG A O 1
ATOM 867 N N . ASP A 1 112 ? -10.907 -2.731 19.273 1.00 95.81 112 ASP A N 1
ATOM 868 C CA . ASP A 1 112 ? -12.162 -3.460 19.452 1.00 95.81 112 ASP A CA 1
ATOM 869 C C . ASP A 1 112 ? -13.187 -3.142 18.356 1.00 95.81 112 ASP A C 1
ATOM 871 O O . ASP A 1 112 ? -14.104 -3.929 18.120 1.00 95.81 112 ASP A O 1
ATOM 875 N N . ALA A 1 113 ? -13.027 -2.007 17.668 1.00 95.94 113 ALA A N 1
ATOM 876 C CA . ALA A 1 113 ? -13.852 -1.665 16.522 1.00 95.94 113 ALA A CA 1
ATOM 877 C C . ALA A 1 113 ? -13.518 -2.454 15.252 1.00 95.94 113 ALA A C 1
ATOM 879 O O . ALA A 1 113 ? -14.352 -2.543 14.340 1.00 95.94 113 ALA A O 1
ATOM 880 N N . LEU A 1 114 ? -12.316 -3.032 15.177 1.00 96.75 114 LEU A N 1
ATOM 881 C CA . LEU A 1 114 ? -11.910 -3.870 14.056 1.00 96.75 114 LEU A CA 1
ATOM 882 C C . LEU A 1 114 ? -12.625 -5.232 14.110 1.00 96.75 114 LEU A C 1
ATOM 884 O O . LEU A 1 114 ? -12.782 -5.809 15.187 1.00 96.75 114 LEU A O 1
ATOM 888 N N . PRO A 1 115 ? -13.018 -5.800 12.956 1.00 97.06 115 PRO A N 1
ATOM 889 C CA . PRO A 1 115 ? -13.561 -7.153 12.912 1.00 97.06 115 PRO A CA 1
ATOM 890 C C . PRO A 1 115 ? -12.594 -8.207 13.471 1.00 97.06 115 PRO A C 1
ATOM 892 O O . PRO A 1 115 ? -11.395 -8.176 13.179 1.00 97.06 115 PRO A O 1
ATOM 895 N N . GLU A 1 116 ? -13.114 -9.190 14.210 1.00 96.44 116 GLU A N 1
ATOM 896 C CA . GLU A 1 116 ? -12.303 -10.255 14.828 1.00 96.44 116 GLU A CA 1
ATOM 897 C C . GLU A 1 116 ? -11.523 -11.061 13.782 1.00 96.44 116 GLU A C 1
ATOM 899 O O . GLU A 1 116 ? -10.357 -11.406 13.978 1.00 96.44 116 GLU A O 1
ATOM 904 N N . GLU A 1 117 ? -12.125 -11.311 12.622 1.00 96.88 117 GLU A N 1
ATOM 905 C CA . GLU A 1 117 ? -11.491 -12.020 11.517 1.00 96.88 117 GLU A CA 1
ATOM 906 C C . GLU A 1 117 ? -10.328 -11.226 10.910 1.00 96.88 117 GLU A C 1
ATOM 908 O O . GLU A 1 117 ? -9.365 -11.826 10.427 1.00 96.88 117 GLU A O 1
ATOM 913 N N . MET A 1 118 ? -10.381 -9.890 10.962 1.00 97.31 118 MET A N 1
ATOM 914 C CA . MET A 1 118 ? -9.267 -9.039 10.548 1.00 97.31 118 MET A CA 1
ATOM 915 C C . MET A 1 118 ? -8.109 -9.148 11.545 1.00 97.31 118 MET A C 1
ATOM 917 O O . MET A 1 118 ? -6.964 -9.313 11.121 1.00 97.31 118 MET A O 1
ATOM 921 N N . LEU A 1 119 ? -8.397 -9.109 12.850 1.00 97.50 119 LEU A N 1
ATOM 922 C CA . LEU A 1 119 ? -7.389 -9.295 13.902 1.00 97.50 119 LEU A CA 1
ATOM 923 C C . LEU A 1 119 ? -6.743 -10.684 13.810 1.00 97.50 119 LEU A C 1
ATOM 925 O O . LEU A 1 119 ? -5.522 -10.811 13.879 1.00 97.50 119 LEU A O 1
ATOM 929 N N . ARG A 1 120 ? -7.544 -11.723 13.554 1.00 97.69 120 ARG A N 1
ATOM 930 C CA . ARG A 1 120 ? -7.043 -13.081 13.321 1.00 97.69 120 ARG A CA 1
ATOM 931 C C . ARG A 1 120 ? -6.124 -13.156 12.100 1.00 97.69 120 ARG A C 1
ATOM 933 O O . ARG A 1 120 ? -5.073 -13.778 12.187 1.00 97.69 120 ARG A O 1
ATOM 940 N N . MET A 1 121 ? -6.468 -12.493 10.994 1.00 97.31 121 MET A N 1
ATOM 941 C CA . MET A 1 121 ? -5.589 -12.418 9.818 1.00 97.31 121 MET A CA 1
ATOM 942 C C . MET A 1 121 ? -4.245 -11.755 10.155 1.00 97.31 121 MET A C 1
ATOM 944 O O . MET A 1 121 ? -3.197 -12.251 9.738 1.00 97.31 121 MET A O 1
ATOM 948 N N . MET A 1 122 ? -4.253 -10.669 10.936 1.00 97.88 122 MET A N 1
ATOM 949 C CA . MET A 1 122 ? -3.020 -10.008 11.380 1.00 97.88 122 MET A CA 1
ATOM 950 C C . MET A 1 122 ? -2.147 -10.934 12.238 1.00 97.88 122 MET A C 1
ATOM 952 O O . MET A 1 122 ? -0.928 -10.961 12.053 1.00 97.88 122 MET A O 1
ATOM 956 N N . LEU A 1 123 ? -2.758 -11.731 13.115 1.00 97.62 123 LEU A N 1
ATOM 957 C CA . LEU A 1 123 ? -2.052 -12.739 13.900 1.00 97.62 123 LEU A CA 1
ATOM 958 C C . LEU A 1 123 ? -1.456 -13.833 13.005 1.00 97.62 123 LEU A C 1
ATOM 960 O O . LEU A 1 123 ? -0.262 -14.106 13.079 1.00 97.62 123 LEU A O 1
ATOM 964 N N . GLU A 1 124 ? -2.266 -14.427 12.129 1.00 96.94 124 GLU A N 1
ATOM 965 C CA . GLU A 1 124 ? -1.865 -15.558 11.285 1.00 96.94 124 GLU A CA 1
ATOM 966 C C . GLU A 1 124 ? -0.771 -15.190 10.273 1.00 96.94 124 GLU A C 1
ATOM 968 O O . GLU A 1 124 ? 0.128 -15.992 10.017 1.00 96.94 124 GLU A O 1
ATOM 973 N N . LEU A 1 125 ? -0.835 -13.992 9.683 1.00 95.94 125 LEU A N 1
ATOM 974 C CA . LEU A 1 125 ? 0.069 -13.601 8.598 1.00 95.94 125 LEU A CA 1
ATOM 975 C C . LEU A 1 125 ? 1.232 -12.724 9.043 1.00 95.94 125 LEU A C 1
ATOM 977 O O . LEU A 1 125 ? 2.298 -12.776 8.425 1.00 95.94 125 LEU A O 1
ATOM 981 N N . HIS A 1 126 ? 1.036 -11.903 10.073 1.00 95.56 126 HIS A N 1
ATOM 982 C CA . HIS A 1 126 ? 2.037 -10.939 10.529 1.00 95.56 126 HIS A CA 1
ATOM 983 C C . HIS A 1 126 ? 2.523 -11.212 11.956 1.00 95.56 126 HIS A C 1
ATOM 985 O O . HIS A 1 126 ? 3.397 -10.490 12.427 1.00 95.56 126 HIS A O 1
ATOM 991 N N . GLY A 1 127 ? 1.999 -12.237 12.639 1.00 96.94 127 GLY A N 1
ATOM 992 C CA . GLY A 1 127 ? 2.371 -12.550 14.020 1.00 96.94 127 GLY A CA 1
ATOM 993 C C . GLY A 1 127 ? 1.927 -11.484 15.024 1.00 96.94 127 GLY A C 1
ATOM 994 O O . GLY A 1 127 ? 2.485 -11.415 16.112 1.00 96.94 127 GLY A O 1
ATOM 995 N N . MET A 1 128 ? 0.965 -10.631 14.655 1.00 97.62 128 MET A N 1
ATOM 996 C CA . MET A 1 128 ? 0.474 -9.552 15.512 1.00 97.62 128 MET A CA 1
ATOM 997 C C . MET A 1 128 ? -0.799 -9.994 16.222 1.00 97.62 128 MET A C 1
ATOM 999 O O . MET A 1 128 ? -1.868 -10.043 15.613 1.00 97.62 128 MET A O 1
ATOM 1003 N N . ASP A 1 129 ? -0.686 -10.306 17.507 1.00 97.44 129 ASP A N 1
ATOM 1004 C CA . ASP A 1 129 ? -1.859 -10.531 18.341 1.00 97.44 129 ASP A CA 1
ATOM 1005 C C . ASP A 1 129 ? -2.603 -9.218 18.651 1.00 97.44 129 ASP A C 1
ATOM 1007 O O . ASP A 1 129 ? -2.196 -8.114 18.281 1.00 97.44 129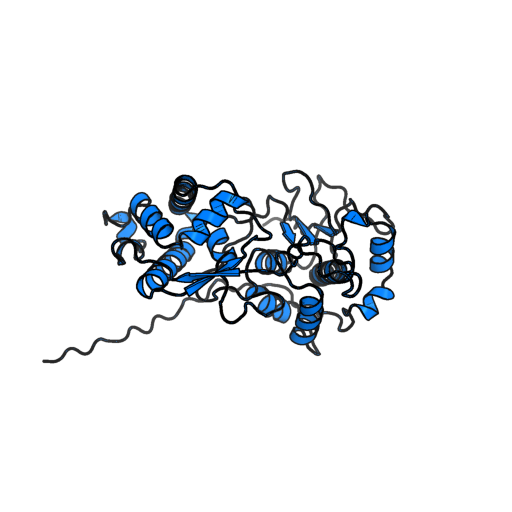 ASP A O 1
ATOM 1011 N N . SER A 1 130 ? -3.735 -9.343 19.341 1.00 96.31 130 SER A N 1
ATOM 1012 C CA . SER A 1 130 ? -4.572 -8.203 19.726 1.00 96.31 130 SER A CA 1
ATOM 1013 C C . SER A 1 130 ? -3.827 -7.184 20.613 1.00 96.31 130 SER A C 1
ATOM 1015 O O . SER A 1 130 ? -4.093 -5.981 20.538 1.00 96.31 130 SER A O 1
ATOM 1017 N N . GLY A 1 131 ? -2.868 -7.641 21.428 1.00 97.69 131 GLY A N 1
ATOM 1018 C CA . GLY A 1 131 ? -2.039 -6.788 22.281 1.00 97.69 131 GLY A CA 1
ATOM 1019 C C . GLY A 1 131 ? -1.013 -5.984 21.483 1.00 97.69 131 GLY A C 1
ATOM 1020 O O . GLY A 1 131 ? -0.860 -4.786 21.714 1.00 97.69 131 GLY A O 1
ATOM 1021 N N . GLU A 1 132 ? -0.373 -6.597 20.491 1.00 98.06 132 GLU A N 1
ATOM 1022 C CA . GLU A 1 132 ? 0.546 -5.914 19.577 1.00 98.06 132 GLU A CA 1
ATOM 1023 C C . GLU A 1 132 ? -0.193 -4.902 18.688 1.00 98.06 132 GLU A C 1
ATOM 1025 O O . GLU A 1 132 ? 0.276 -3.776 18.504 1.00 98.06 132 GLU A O 1
ATOM 1030 N N . VAL A 1 133 ? -1.388 -5.248 18.192 1.00 97.94 133 VAL A N 1
ATOM 1031 C CA . VAL A 1 133 ? -2.257 -4.305 17.464 1.00 97.94 133 VAL A CA 1
ATOM 1032 C C . VAL A 1 133 ? -2.577 -3.090 18.338 1.00 97.94 133 VAL A C 1
ATOM 1034 O O . VAL A 1 133 ? -2.398 -1.952 17.901 1.00 97.94 133 VAL A O 1
ATOM 1037 N N . TRP A 1 134 ? -2.989 -3.322 19.588 1.00 97.56 134 TRP A N 1
ATOM 1038 C CA . TRP A 1 134 ? -3.227 -2.258 20.563 1.00 97.56 134 TRP A CA 1
ATOM 1039 C C . TRP A 1 134 ? -1.985 -1.386 20.776 1.00 97.56 134 TRP A C 1
ATOM 1041 O O . TRP A 1 134 ? -2.070 -0.159 20.702 1.00 97.56 134 TRP A O 1
ATOM 1051 N N . HIS A 1 135 ? -0.822 -2.008 20.991 1.00 97.88 135 HIS A N 1
ATOM 1052 C CA . HIS A 1 135 ? 0.429 -1.308 21.270 1.00 97.88 135 HIS A CA 1
ATOM 1053 C C . HIS A 1 135 ? 0.847 -0.406 20.105 1.00 97.88 135 HIS A C 1
ATOM 1055 O O . HIS A 1 135 ? 1.250 0.740 20.318 1.00 97.88 135 HIS A O 1
ATOM 1061 N N . ARG A 1 136 ? 0.692 -0.883 18.864 1.00 97.12 136 ARG A N 1
ATOM 1062 C CA . ARG A 1 136 ? 0.980 -0.093 17.660 1.00 97.12 136 ARG A CA 1
ATOM 1063 C C . ARG A 1 136 ? 0.046 1.099 17.515 1.00 97.12 136 ARG A C 1
ATOM 1065 O O . ARG A 1 136 ? 0.532 2.193 17.248 1.00 97.12 136 ARG A O 1
ATOM 1072 N N . ILE A 1 137 ? -1.257 0.921 17.749 1.00 95.88 137 ILE A N 1
ATOM 1073 C CA . ILE A 1 137 ? -2.228 2.027 17.748 1.00 95.88 137 ILE A CA 1
ATOM 1074 C C . ILE A 1 137 ? -1.870 3.053 18.830 1.00 95.88 137 ILE A C 1
ATOM 1076 O O . ILE A 1 137 ? -1.840 4.252 18.556 1.00 95.88 137 ILE A O 1
ATOM 1080 N N . PHE A 1 138 ? -1.570 2.590 20.044 1.00 94.75 138 PHE A N 1
ATOM 1081 C CA . PHE A 1 138 ? -1.179 3.441 21.164 1.00 94.75 138 PHE A CA 1
ATOM 1082 C C . PHE A 1 138 ? 0.070 4.267 20.835 1.00 94.75 138 PHE A C 1
ATOM 1084 O O . PHE A 1 138 ? 0.051 5.489 20.972 1.00 94.75 138 PHE A O 1
ATOM 1091 N N . LYS A 1 139 ? 1.135 3.624 20.343 1.00 93.94 139 LYS A N 1
ATOM 1092 C CA . LYS A 1 139 ? 2.380 4.297 19.950 1.00 93.94 139 LYS A CA 1
ATOM 1093 C C . LYS A 1 139 ? 2.122 5.368 18.892 1.00 93.94 139 LYS A C 1
ATOM 1095 O O . LYS A 1 139 ? 2.547 6.509 19.054 1.00 93.94 139 LYS A O 1
ATOM 1100 N N . ASP A 1 140 ? 1.363 5.014 17.864 1.00 92.12 140 ASP A N 1
ATOM 1101 C CA . ASP A 1 140 ? 0.946 5.912 16.795 1.00 92.12 140 ASP A CA 1
ATOM 1102 C C . ASP A 1 140 ? 0.175 7.140 17.312 1.00 92.12 140 ASP A C 1
ATOM 1104 O O . ASP A 1 140 ? 0.179 8.183 16.661 1.00 92.12 140 ASP A O 1
ATOM 1108 N N . LEU A 1 141 ? -0.586 7.029 18.408 1.00 90.25 141 LEU A N 1
ATOM 1109 C CA . 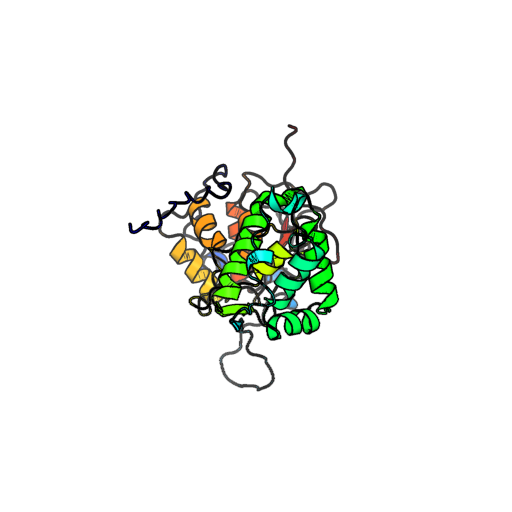LEU A 1 141 ? -1.346 8.142 19.001 1.00 90.25 141 L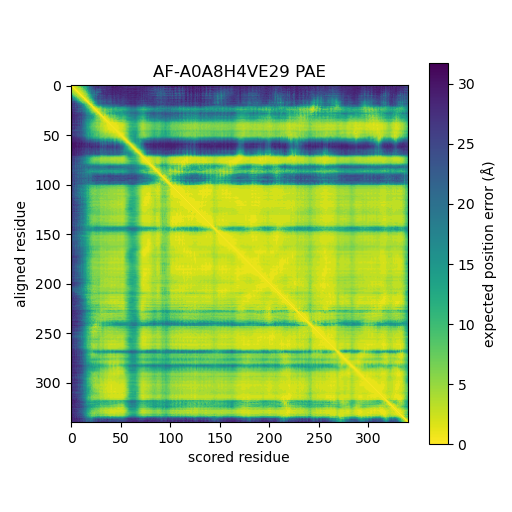EU A CA 1
ATOM 1110 C C . LEU A 1 141 ? -0.450 9.128 19.766 1.00 90.25 141 LEU A C 1
ATOM 1112 O O . LEU A 1 141 ? -0.844 10.277 19.967 1.00 90.25 141 LEU A O 1
ATOM 1116 N N . LEU A 1 142 ? 0.751 8.705 20.169 1.00 88.75 142 LEU A N 1
ATOM 1117 C CA . LEU A 1 142 ? 1.737 9.564 20.830 1.00 88.75 142 LEU A CA 1
ATOM 1118 C C . LEU A 1 142 ? 2.543 10.419 19.836 1.00 88.75 142 LEU A C 1
ATOM 1120 O O . LEU A 1 142 ? 3.174 11.403 20.236 1.00 88.75 142 LEU A O 1
ATOM 1124 N N . GLU A 1 143 ? 2.519 10.077 18.546 1.00 84.75 143 GLU A N 1
ATOM 1125 C CA . GLU A 1 143 ? 3.236 10.808 17.503 1.00 84.75 143 GLU A CA 1
ATOM 1126 C C . GLU A 1 143 ? 2.607 12.183 17.232 1.00 84.75 143 GLU A C 1
ATOM 1128 O O . GLU A 1 143 ? 1.408 12.329 16.983 1.00 84.75 143 GLU A O 1
ATOM 1133 N N . LYS A 1 144 ? 3.432 13.237 17.253 1.00 73.31 144 LYS A N 1
ATOM 1134 C CA . LYS A 1 144 ? 2.954 14.623 17.119 1.00 73.31 144 LYS A CA 1
ATOM 1135 C C . LYS A 1 144 ? 2.700 15.049 15.671 1.00 73.31 144 LYS A C 1
ATOM 1137 O O . LYS A 1 144 ? 1.889 15.951 15.457 1.00 73.31 144 LYS A O 1
ATOM 1142 N N . ASP A 1 145 ? 3.339 14.402 14.702 1.00 70.19 145 ASP A N 1
ATOM 1143 C CA . ASP A 1 145 ? 3.381 14.873 13.311 1.00 70.19 145 ASP A CA 1
ATOM 1144 C C . ASP A 1 145 ? 2.103 14.545 12.520 1.00 70.19 145 ASP A C 1
ATOM 1146 O O . ASP A 1 145 ? 1.779 15.212 11.538 1.00 70.19 145 ASP A O 1
ATOM 1150 N N . ALA A 1 146 ? 1.314 13.567 12.979 1.00 71.94 146 ALA A N 1
ATOM 1151 C CA . ALA A 1 146 ? 0.119 13.084 12.283 1.00 71.94 146 ALA A CA 1
ATOM 1152 C C . ALA A 1 146 ? -1.213 13.621 12.845 1.00 71.94 146 ALA A C 1
ATOM 1154 O O . ALA A 1 146 ? -2.273 13.186 12.394 1.00 71.94 146 ALA A O 1
ATOM 1155 N N . LYS A 1 147 ? -1.200 14.567 13.798 1.00 73.69 147 LYS A N 1
ATOM 1156 C CA . LYS A 1 147 ? -2.388 14.964 14.590 1.00 73.69 147 LYS A CA 1
ATOM 1157 C C . LYS A 1 147 ? -3.639 15.284 13.770 1.00 73.69 147 LYS A C 1
ATOM 1159 O O . LYS A 1 147 ? -4.713 14.771 14.071 1.00 73.69 147 LYS A O 1
ATOM 1164 N N . LYS A 1 148 ? -3.513 16.094 12.710 1.00 79.25 148 LYS A N 1
ATOM 1165 C CA . LYS A 1 148 ? -4.665 16.482 11.874 1.00 79.25 148 LYS A CA 1
ATOM 1166 C C . LYS A 1 148 ? -5.249 15.290 11.121 1.00 79.25 148 LYS A C 1
ATOM 1168 O O . LYS A 1 148 ? -6.450 15.065 11.189 1.00 79.25 148 LYS A O 1
ATOM 1173 N N . THR A 1 149 ? -4.414 14.516 10.428 1.00 86.00 149 THR A N 1
ATOM 1174 C CA . THR A 1 149 ? -4.858 13.318 9.696 1.00 86.00 149 THR A CA 1
ATOM 1175 C C . THR A 1 149 ? -5.444 12.282 10.650 1.00 86.00 149 THR A C 1
ATOM 1177 O O . THR A 1 149 ? -6.472 11.681 10.344 1.00 86.00 149 THR A O 1
ATOM 1180 N N . ARG A 1 150 ? -4.837 12.124 11.832 1.00 89.31 150 ARG A N 1
ATOM 1181 C CA . ARG A 1 150 ? -5.277 11.172 12.848 1.00 89.31 150 ARG A CA 1
ATOM 1182 C C . ARG A 1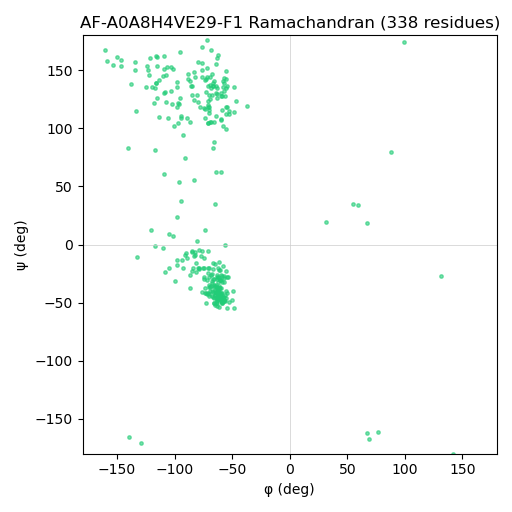 150 ? -6.680 11.471 13.355 1.00 89.31 150 ARG A C 1
ATOM 1184 O O . ARG A 1 150 ? -7.469 10.543 13.470 1.00 89.31 150 ARG A O 1
ATOM 1191 N N . LEU A 1 151 ? -7.008 12.742 13.589 1.00 87.19 151 LEU A N 1
ATOM 1192 C CA . LEU A 1 151 ? -8.356 13.142 13.996 1.00 87.19 151 LEU A CA 1
ATOM 1193 C C . LEU A 1 151 ? -9.416 12.658 12.996 1.00 87.19 151 LEU A C 1
ATOM 1195 O O . LEU A 1 151 ? -10.423 12.083 13.392 1.00 87.19 151 LEU A O 1
ATOM 1199 N N . TYR A 1 152 ? -9.172 12.835 11.695 1.00 90.31 152 TYR A N 1
ATOM 1200 C CA . TYR A 1 152 ? -10.103 12.377 10.660 1.00 90.31 152 TYR A CA 1
ATOM 1201 C C . TYR A 1 152 ? -10.177 10.848 10.558 1.00 90.31 152 TYR A C 1
ATOM 1203 O O . TYR A 1 152 ? -11.253 10.311 10.313 1.00 90.31 152 TYR A O 1
ATOM 1211 N N . GLN A 1 153 ? -9.059 10.143 10.756 1.00 93.69 153 GLN A N 1
ATOM 1212 C CA . GLN A 1 153 ? -9.041 8.677 10.777 1.00 93.69 153 GLN A CA 1
ATOM 1213 C C . GLN A 1 153 ? -9.830 8.121 11.964 1.00 93.69 153 GLN A C 1
ATOM 1215 O O . GLN A 1 153 ? -10.637 7.215 11.779 1.00 93.69 153 GLN A O 1
ATOM 1220 N N . LEU A 1 154 ? -9.629 8.681 13.160 1.00 92.69 154 LEU A N 1
ATOM 1221 C CA . LEU A 1 154 ? -10.362 8.298 14.368 1.00 92.69 154 LEU A CA 1
ATOM 1222 C C . LEU A 1 154 ? -11.854 8.568 14.221 1.00 92.69 154 LEU A C 1
ATOM 1224 O O . LEU A 1 154 ? -12.649 7.669 14.465 1.00 92.69 154 LEU A O 1
ATOM 1228 N N . ARG A 1 155 ? -12.221 9.759 13.737 1.00 91.62 155 ARG A N 1
ATOM 1229 C CA . ARG A 1 155 ? -13.619 10.100 13.474 1.00 91.62 155 ARG A CA 1
ATOM 1230 C C . ARG A 1 155 ? -14.271 9.115 12.508 1.00 91.62 155 ARG A C 1
ATOM 1232 O O . ARG A 1 155 ? -15.337 8.600 12.810 1.00 91.62 155 ARG A O 1
ATOM 1239 N N . TRP A 1 156 ? -13.610 8.801 11.391 1.00 94.38 156 TRP A N 1
ATOM 1240 C CA . TRP A 1 156 ? -14.140 7.817 10.446 1.00 94.38 156 TRP A CA 1
ATOM 1241 C C . TRP A 1 156 ? -14.317 6.437 11.090 1.00 94.38 156 TRP A C 1
ATOM 1243 O O . TRP A 1 156 ? -15.335 5.798 10.858 1.00 94.38 156 TRP A O 1
ATOM 1253 N N . LEU A 1 157 ? -13.356 5.978 11.902 1.00 95.00 157 LEU A N 1
ATOM 1254 C CA . LEU A 1 157 ? -13.456 4.694 12.606 1.00 95.00 157 LEU A CA 1
ATOM 1255 C C . LEU A 1 157 ? -14.640 4.673 13.579 1.00 95.00 157 LEU A C 1
ATOM 1257 O O . LEU A 1 157 ? -15.358 3.679 13.613 1.00 95.00 157 LEU A O 1
ATOM 1261 N N . GLY A 1 158 ? -14.858 5.763 14.322 1.00 93.12 158 GLY A N 1
ATOM 1262 C CA . GLY A 1 158 ? -16.000 5.915 15.223 1.00 93.12 158 GLY A CA 1
ATOM 1263 C C . GLY A 1 158 ? -17.332 5.896 14.482 1.00 93.12 158 GLY A C 1
ATOM 1264 O O . GLY A 1 158 ? -18.176 5.054 14.780 1.00 93.12 158 GLY A O 1
ATOM 1265 N N . ASP A 1 159 ? -17.473 6.744 13.459 1.00 93.50 159 ASP A N 1
ATOM 1266 C CA . ASP A 1 159 ? -18.677 6.823 12.622 1.00 93.50 159 ASP A CA 1
ATOM 1267 C C . ASP A 1 159 ? -18.969 5.462 11.950 1.00 93.50 159 ASP A C 1
ATOM 1269 O O . ASP A 1 159 ? -20.111 4.999 11.898 1.00 93.50 159 ASP A O 1
ATOM 1273 N N . ALA A 1 160 ? -17.930 4.781 11.454 1.00 94.81 160 ALA A N 1
ATOM 1274 C CA . ALA A 1 160 ? -18.054 3.480 10.806 1.00 94.81 160 ALA A CA 1
ATOM 1275 C C . ALA A 1 160 ? -18.436 2.366 11.792 1.00 94.81 160 ALA A C 1
ATOM 1277 O O . ALA A 1 160 ? -19.252 1.510 11.443 1.00 94.81 160 ALA A O 1
ATOM 1278 N N . ALA A 1 161 ? -17.872 2.379 13.003 1.00 95.31 161 ALA A N 1
ATOM 1279 C CA . ALA A 1 161 ? -18.182 1.437 14.074 1.00 95.31 161 ALA A CA 1
ATOM 1280 C C . ALA A 1 161 ? -19.613 1.609 14.597 1.00 95.31 161 ALA A C 1
ATOM 1282 O O . ALA A 1 161 ? -20.329 0.619 14.741 1.00 95.31 161 ALA A O 1
ATOM 1283 N N . GLU A 1 162 ? -20.047 2.850 14.823 1.00 94.31 162 GLU A N 1
ATOM 1284 C CA . GLU A 1 162 ? -21.410 3.174 15.254 1.00 94.31 162 GLU A CA 1
ATOM 1285 C C . GLU A 1 162 ? -22.444 2.768 14.195 1.00 94.31 162 GLU A C 1
ATOM 1287 O O . GLU A 1 162 ? -23.463 2.158 14.516 1.00 94.31 162 GLU A O 1
ATOM 1292 N N . ALA A 1 163 ? -22.150 3.021 12.917 1.00 95.12 163 ALA A N 1
ATOM 1293 C CA . ALA A 1 163 ? -23.024 2.642 11.812 1.00 95.12 163 ALA A CA 1
ATOM 1294 C C . ALA A 1 163 ? -22.988 1.140 11.463 1.00 95.12 163 ALA A C 1
ATOM 1296 O O . ALA A 1 163 ? -23.725 0.710 10.572 1.00 95.12 163 ALA A O 1
ATOM 1297 N N . GLY A 1 164 ? -22.116 0.338 12.088 1.00 94.81 164 GLY A N 1
ATOM 1298 C CA . GLY A 1 164 ? -21.916 -1.067 11.715 1.00 94.81 164 GLY A CA 1
ATOM 1299 C C . GLY A 1 164 ? -21.459 -1.234 10.260 1.00 94.81 164 GLY A C 1
ATOM 1300 O O . GLY A 1 164 ? -21.857 -2.179 9.573 1.00 94.81 164 GLY A O 1
ATOM 1301 N N . THR A 1 165 ? -20.666 -0.285 9.755 1.00 95.44 165 THR A N 1
ATOM 1302 C CA . THR A 1 165 ? -20.244 -0.237 8.352 1.00 95.44 165 THR A CA 1
ATOM 1303 C C . THR A 1 165 ? -19.473 -1.501 7.991 1.00 95.44 165 THR A C 1
ATOM 1305 O O . THR A 1 165 ? -18.504 -1.868 8.654 1.00 95.44 165 THR A O 1
ATOM 1308 N N . VAL A 1 166 ? -19.880 -2.163 6.907 1.00 96.25 166 VAL A N 1
ATOM 1309 C CA . VAL A 1 166 ? -19.165 -3.332 6.388 1.00 96.25 166 VAL A CA 1
ATOM 1310 C C . VAL A 1 166 ? -17.880 -2.883 5.703 1.00 96.25 166 VAL A C 1
ATOM 1312 O O . VAL A 1 166 ? -17.912 -2.198 4.678 1.00 96.25 166 VAL A O 1
ATOM 1315 N N . VAL A 1 167 ? -16.750 -3.324 6.246 1.00 94.62 167 VAL A N 1
ATOM 1316 C CA . VAL A 1 167 ? -15.420 -3.135 5.662 1.00 94.62 167 VAL A CA 1
ATOM 1317 C C . VAL A 1 167 ? -14.913 -4.460 5.115 1.00 94.62 167 VAL A C 1
ATOM 1319 O O . VAL A 1 167 ? -15.195 -5.516 5.677 1.00 94.62 167 VAL A O 1
ATOM 1322 N N . CYS A 1 168 ? -14.160 -4.411 4.018 1.00 97.94 168 CYS A N 1
ATOM 1323 C CA . CYS A 1 168 ? -13.481 -5.582 3.474 1.00 97.94 168 CYS A CA 1
ATOM 1324 C C . CYS A 1 168 ? -11.966 -5.414 3.538 1.00 97.94 168 CYS A C 1
ATOM 1326 O O . CYS A 1 168 ? -11.459 -4.294 3.484 1.00 97.94 168 CYS A O 1
ATOM 1328 N N . TRP A 1 169 ? -11.238 -6.525 3.594 1.00 97.44 169 TRP A N 1
ATOM 1329 C CA . TRP A 1 169 ? -9.775 -6.556 3.575 1.00 97.44 169 TRP A CA 1
ATOM 1330 C C . TRP A 1 169 ? -9.267 -7.802 2.844 1.00 97.44 169 TRP A C 1
ATOM 1332 O O . TRP A 1 169 ? -9.976 -8.809 2.770 1.00 97.44 169 TRP A O 1
ATOM 1342 N N . PRO A 1 170 ? -8.058 -7.763 2.260 1.00 96.06 170 PRO A N 1
ATOM 1343 C CA . PRO A 1 170 ? -7.485 -8.928 1.599 1.00 96.06 170 PRO A CA 1
ATOM 1344 C C . PRO A 1 170 ? -7.183 -10.037 2.616 1.00 96.06 170 PRO A C 1
ATOM 1346 O O . PRO A 1 170 ? -6.579 -9.786 3.655 1.00 96.06 170 PRO A O 1
ATOM 1349 N N . ARG A 1 171 ? -7.523 -11.288 2.279 1.00 95.12 171 ARG A N 1
ATOM 1350 C CA . ARG A 1 171 ? -7.196 -12.473 3.100 1.00 95.12 171 ARG A CA 1
ATOM 1351 C C . ARG A 1 171 ? -5.703 -12.715 3.248 1.00 95.12 171 ARG A C 1
ATOM 1353 O O . ARG A 1 171 ? -5.279 -13.353 4.194 1.00 95.12 171 ARG A O 1
ATOM 1360 N N . ASN A 1 172 ? -4.932 -12.280 2.256 1.00 94.12 172 ASN A N 1
ATOM 1361 C CA . ASN A 1 172 ? -3.480 -12.369 2.218 1.00 94.12 172 ASN A CA 1
ATOM 1362 C C . ASN A 1 172 ? -2.952 -11.068 1.603 1.00 94.12 172 ASN A C 1
ATOM 1364 O O . ASN A 1 172 ? -2.773 -11.015 0.380 1.00 94.12 172 ASN A O 1
ATOM 1368 N N . PRO A 1 173 ? -2.804 -9.992 2.397 1.00 95.25 173 PRO A N 1
ATOM 1369 C CA . PRO A 1 173 ? -2.296 -8.726 1.896 1.00 95.25 173 PRO A CA 1
ATOM 1370 C C . PRO A 1 173 ? -0.915 -8.914 1.259 1.00 95.25 173 PRO A C 1
ATOM 1372 O O . PRO A 1 173 ? -0.038 -9.606 1.771 1.00 95.25 173 PRO A O 1
ATOM 1375 N N . GLY A 1 174 ? -0.701 -8.246 0.125 1.00 93.12 174 GLY A N 1
ATOM 1376 C CA . GLY A 1 174 ? 0.615 -8.157 -0.517 1.00 93.12 174 GLY A CA 1
ATOM 1377 C C . GLY A 1 174 ? 1.594 -7.227 0.205 1.00 93.12 174 GLY A C 1
ATOM 1378 O O . GLY A 1 174 ? 2.603 -6.853 -0.379 1.00 93.12 174 GLY A O 1
ATOM 1379 N N . PHE A 1 175 ? 1.276 -6.802 1.428 1.00 95.62 175 PHE A N 1
ATOM 1380 C CA . PHE A 1 175 ? 2.012 -5.790 2.168 1.00 95.62 175 PHE A CA 1
ATOM 1381 C C . PHE A 1 175 ? 1.998 -6.061 3.673 1.00 95.62 175 PHE A C 1
ATOM 1383 O O . PHE A 1 175 ? 1.114 -6.750 4.176 1.00 95.62 175 PHE A O 1
ATOM 1390 N N . LYS A 1 176 ? 2.966 -5.473 4.374 1.00 95.75 176 LYS A N 1
ATOM 1391 C CA . LYS A 1 176 ? 3.173 -5.577 5.820 1.00 95.75 176 LYS A CA 1
ATOM 1392 C C . LYS A 1 176 ? 2.975 -4.224 6.518 1.00 95.75 176 LYS A C 1
ATOM 1394 O O . LYS A 1 176 ? 3.063 -3.190 5.851 1.00 95.75 176 LYS A O 1
ATOM 1399 N N . PRO A 1 177 ? 2.761 -4.201 7.844 1.00 96.69 177 PRO A N 1
ATOM 1400 C CA . PRO A 1 177 ? 2.653 -2.959 8.610 1.00 96.69 177 PRO A CA 1
ATOM 1401 C C . PRO A 1 177 ? 3.857 -2.026 8.446 1.00 96.69 177 PRO A C 1
ATOM 1403 O O . PRO A 1 177 ? 3.677 -0.827 8.265 1.00 96.69 177 PRO A O 1
ATOM 1406 N N . GLU A 1 178 ? 5.075 -2.569 8.413 1.00 95.44 178 GLU A N 1
ATOM 1407 C CA . GLU A 1 178 ? 6.335 -1.807 8.347 1.00 95.44 178 GLU A CA 1
ATOM 1408 C C . GLU A 1 178 ? 6.507 -1.047 7.021 1.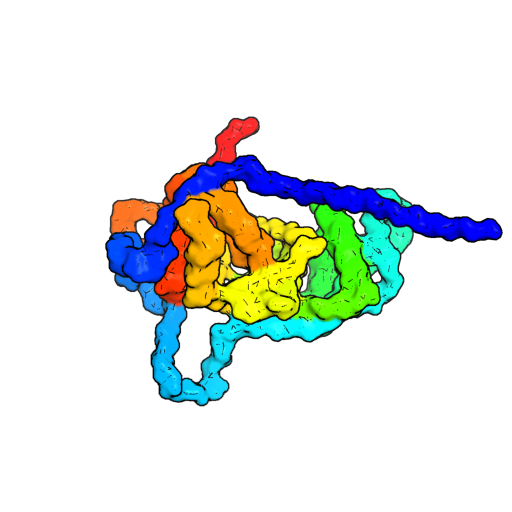00 95.44 178 GLU A C 1
ATOM 1410 O O . GLU A 1 178 ? 7.337 -0.145 6.910 1.00 95.44 178 GLU A O 1
ATOM 1415 N N . GLN A 1 179 ? 5.713 -1.401 6.006 1.00 95.69 179 GLN A N 1
ATOM 1416 C CA . GLN A 1 179 ? 5.661 -0.701 4.724 1.00 95.69 179 GLN A CA 1
ATOM 1417 C C . GLN A 1 179 ? 4.828 0.586 4.794 1.00 95.69 179 GLN A C 1
ATOM 1419 O O . GLN A 1 179 ? 4.805 1.364 3.844 1.00 95.69 179 GLN A O 1
ATOM 1424 N N . PHE A 1 180 ? 4.184 0.878 5.916 1.00 96.50 180 PHE A N 1
ATOM 1425 C CA . PHE A 1 180 ? 3.508 2.147 6.157 1.00 96.50 180 PHE A CA 1
ATOM 1426 C C . PHE A 1 180 ? 4.287 2.947 7.194 1.00 96.50 180 PHE A C 1
ATOM 1428 O O . PHE A 1 180 ? 4.983 2.382 8.031 1.00 96.50 180 PHE A O 1
ATOM 1435 N N . GLN A 1 181 ? 4.198 4.276 7.121 1.00 94.56 181 GLN A N 1
ATOM 1436 C CA . GLN A 1 181 ? 4.858 5.138 8.108 1.00 94.56 181 GLN A CA 1
ATOM 1437 C C . GLN A 1 181 ? 4.300 4.929 9.516 1.00 94.56 181 GLN A C 1
ATOM 1439 O O . GLN A 1 181 ? 5.019 5.122 10.485 1.00 94.56 181 GLN A O 1
ATOM 1444 N N . ASN A 1 182 ? 3.022 4.558 9.608 1.00 95.12 182 ASN A N 1
ATOM 1445 C CA . ASN A 1 182 ? 2.318 4.358 10.861 1.00 95.12 182 ASN A CA 1
ATOM 1446 C C . ASN A 1 182 ? 1.216 3.297 10.692 1.00 95.12 182 ASN A C 1
ATOM 1448 O O . ASN A 1 182 ? 0.792 2.968 9.573 1.00 95.12 182 ASN A O 1
ATOM 1452 N N . PHE A 1 183 ? 0.764 2.741 11.808 1.00 96.88 183 PHE A N 1
ATOM 1453 C CA . PHE A 1 183 ? -0.220 1.667 11.858 1.00 96.88 183 PHE A CA 1
ATOM 1454 C C . PHE A 1 183 ? -1.600 2.087 11.335 1.00 96.88 183 PHE A C 1
ATOM 1456 O O . PHE A 1 183 ? -2.250 1.313 10.631 1.00 96.88 183 PHE A O 1
ATOM 1463 N N . PHE A 1 184 ? -2.034 3.329 11.565 1.00 96.62 184 PHE A N 1
ATOM 1464 C CA . PHE A 1 184 ? -3.280 3.836 10.963 1.00 96.62 184 PHE A CA 1
ATOM 1465 C C . PHE A 1 184 ? -3.220 3.879 9.432 1.00 96.62 184 PHE A C 1
ATOM 1467 O O . PHE A 1 184 ? -4.235 3.682 8.754 1.00 96.62 184 PHE A O 1
ATOM 1474 N N . GLY A 1 185 ? -2.036 4.119 8.872 1.00 96.19 185 GLY A N 1
ATOM 1475 C CA . GLY A 1 185 ? -1.801 4.028 7.444 1.00 96.19 185 GLY A CA 1
ATOM 1476 C C . GLY A 1 185 ? -1.911 2.600 6.923 1.00 96.19 185 GLY A C 1
ATOM 1477 O O . GLY A 1 185 ? -2.527 2.388 5.877 1.00 96.19 185 GLY A O 1
ATOM 1478 N N . TYR A 1 186 ? -1.392 1.633 7.680 1.00 97.81 186 TYR A N 1
ATOM 1479 C CA . TYR A 1 186 ? -1.555 0.208 7.398 1.00 97.81 186 TYR A CA 1
ATOM 1480 C C . TYR A 1 186 ? -3.032 -0.223 7.439 1.00 97.81 186 TYR A C 1
ATOM 1482 O O . TYR A 1 186 ? -3.489 -0.875 6.498 1.00 97.81 186 TYR A O 1
ATOM 1490 N N . LEU A 1 187 ? -3.810 0.221 8.437 1.00 97.62 187 LEU A N 1
ATOM 1491 C CA . LEU A 1 187 ? -5.264 -0.004 8.485 1.00 97.62 187 LEU A CA 1
ATOM 1492 C C . LEU A 1 187 ? -5.967 0.565 7.243 1.00 97.62 187 LEU A C 1
ATOM 1494 O O . LEU A 1 187 ? -6.747 -0.131 6.596 1.00 97.62 187 LEU A O 1
ATOM 1498 N N . GLY A 1 188 ? -5.614 1.786 6.830 1.00 96.50 188 GLY A N 1
ATOM 1499 C CA . GLY A 1 188 ? -6.127 2.380 5.591 1.00 96.50 188 GLY A CA 1
ATOM 1500 C C . GLY A 1 188 ? -5.743 1.617 4.322 1.00 96.50 188 GLY A C 1
ATOM 1501 O O . GLY A 1 188 ? -6.474 1.660 3.336 1.00 96.50 188 GLY A O 1
ATOM 1502 N N . GLY A 1 189 ? -4.608 0.914 4.336 1.00 96.31 189 GLY A N 1
ATOM 1503 C CA . GLY A 1 189 ? -4.218 -0.011 3.276 1.00 96.31 189 GLY A CA 1
ATOM 1504 C C . GLY A 1 189 ? -5.085 -1.272 3.244 1.00 96.31 189 GLY A C 1
ATOM 1505 O O . GLY A 1 189 ? -5.372 -1.782 2.161 1.00 96.31 189 GLY A O 1
ATOM 1506 N N . LEU A 1 190 ? -5.521 -1.772 4.403 1.00 97.38 190 LEU A N 1
ATOM 1507 C CA . LEU A 1 190 ? -6.405 -2.937 4.494 1.00 97.38 190 LEU A CA 1
ATOM 1508 C C . LEU A 1 190 ? -7.840 -2.612 4.068 1.00 97.38 190 LEU A C 1
ATOM 1510 O O . LEU A 1 190 ? -8.447 -3.411 3.351 1.00 97.38 190 LEU A O 1
ATOM 1514 N N . PHE A 1 191 ? -8.370 -1.452 4.468 1.00 97.31 191 PHE A N 1
ATOM 1515 C CA . PHE A 1 191 ? -9.758 -1.076 4.201 1.00 97.31 191 PHE A CA 1
ATOM 1516 C C . PHE A 1 191 ? -10.047 -0.928 2.703 1.00 97.31 191 PHE A C 1
ATOM 1518 O O . PHE A 1 191 ? -9.621 0.008 2.021 1.00 97.31 191 PHE A O 1
ATOM 1525 N N . THR A 1 192 ? -10.838 -1.869 2.203 1.00 96.88 192 THR A N 1
ATOM 1526 C CA . THR A 1 192 ? -11.224 -2.000 0.803 1.00 96.88 192 THR A CA 1
ATOM 1527 C C . THR A 1 192 ? -12.729 -1.809 0.653 1.00 96.88 192 THR A C 1
ATOM 1529 O O . THR A 1 192 ? -13.523 -2.317 1.445 1.00 96.88 192 THR A O 1
ATOM 1532 N N . ASN A 1 193 ? -13.130 -1.093 -0.395 1.00 95.69 193 ASN A N 1
ATOM 1533 C CA . ASN A 1 193 ? -14.520 -0.834 -0.723 1.00 95.69 193 ASN A CA 1
ATOM 1534 C C . ASN A 1 193 ? -15.207 -2.122 -1.231 1.00 95.69 193 ASN A C 1
ATOM 1536 O O . ASN A 1 193 ? -14.839 -2.624 -2.306 1.00 95.69 193 ASN A O 1
ATOM 1540 N N . PRO A 1 194 ? -16.251 -2.621 -0.533 1.00 95.12 194 PRO A N 1
ATOM 1541 C CA . PRO A 1 194 ? -16.951 -3.863 -0.881 1.00 95.12 194 PRO A CA 1
ATOM 1542 C C . PRO A 1 194 ? -17.534 -3.869 -2.300 1.00 95.12 194 PRO A C 1
ATOM 1544 O O . PRO A 1 194 ? -17.664 -4.925 -2.917 1.00 95.12 194 PRO A O 1
ATOM 1547 N N . LYS A 1 195 ? -17.860 -2.699 -2.858 1.00 95.75 195 LYS A N 1
ATOM 1548 C CA . LYS A 1 195 ? -18.481 -2.583 -4.187 1.00 95.75 195 LYS A CA 1
ATOM 1549 C C . LYS A 1 195 ? -17.504 -2.832 -5.339 1.00 95.75 195 LYS A C 1
ATOM 1551 O O . LYS A 1 195 ? -17.935 -2.979 -6.476 1.00 95.75 195 LYS A O 1
ATOM 1556 N N . THR A 1 196 ? -16.202 -2.878 -5.055 1.00 94.69 196 THR A N 1
ATOM 1557 C CA . THR A 1 196 ? -15.133 -2.880 -6.073 1.00 94.69 196 THR A CA 1
ATOM 1558 C C . THR A 1 196 ? -14.235 -4.116 -6.004 1.00 94.69 196 THR A C 1
ATOM 1560 O O . THR A 1 196 ? -13.200 -4.180 -6.655 1.00 94.69 196 THR A O 1
ATOM 1563 N N . LEU A 1 197 ? -14.624 -5.150 -5.247 1.00 92.81 197 LEU A N 1
ATOM 1564 C CA . LEU A 1 197 ? -13.810 -6.364 -5.052 1.00 92.81 197 LEU A CA 1
ATOM 1565 C C . LEU A 1 197 ? -13.535 -7.152 -6.349 1.00 92.81 197 LEU A C 1
ATOM 1567 O O . LEU A 1 197 ? -12.618 -7.983 -6.407 1.00 92.81 197 LEU A O 1
ATOM 1571 N N . LEU A 1 198 ? -14.352 -6.931 -7.382 1.00 90.56 198 LEU A N 1
ATOM 1572 C CA . LEU A 1 198 ? -14.210 -7.565 -8.693 1.00 90.56 198 LEU A CA 1
ATOM 1573 C C . LEU A 1 198 ? -13.309 -6.785 -9.657 1.00 90.56 198 LEU A C 1
ATOM 1575 O O . LEU A 1 198 ? -12.907 -7.363 -10.671 1.00 90.56 198 LEU A O 1
ATOM 1579 N N . ASP A 1 199 ? -12.949 -5.542 -9.325 1.00 91.38 199 ASP A N 1
ATOM 1580 C CA . ASP A 1 199 ? -12.048 -4.713 -10.124 1.00 91.38 199 ASP A CA 1
ATOM 1581 C C . ASP A 1 199 ? -10.657 -5.363 -10.224 1.00 91.38 199 ASP A C 1
ATOM 1583 O O . ASP A 1 199 ? -10.291 -6.266 -9.455 1.00 91.38 199 ASP A O 1
ATOM 1587 N N . ALA A 1 200 ? -9.843 -4.909 -11.186 1.00 91.19 200 ALA A N 1
ATOM 1588 C CA . ALA A 1 200 ? -8.478 -5.411 -11.296 1.00 91.19 200 ALA A CA 1
ATOM 1589 C C . ALA A 1 200 ? -7.656 -5.098 -10.045 1.00 91.19 200 ALA A C 1
ATOM 1591 O O . ALA A 1 200 ? -6.824 -5.905 -9.631 1.00 91.19 200 ALA A O 1
ATOM 1592 N N . VAL A 1 201 ? -7.921 -3.934 -9.461 1.00 93.62 201 VAL A N 1
ATOM 1593 C CA . VAL A 1 201 ? -7.458 -3.513 -8.147 1.00 93.62 201 VAL A CA 1
ATOM 1594 C C . VAL A 1 201 ? -8.672 -2.924 -7.439 1.00 93.62 201 VAL A C 1
ATOM 1596 O O . VAL A 1 201 ? -9.195 -1.911 -7.913 1.00 93.62 201 VAL A O 1
ATOM 1599 N N . PRO A 1 202 ? -9.143 -3.547 -6.350 1.00 95.06 202 PRO A N 1
ATOM 1600 C CA . PRO A 1 202 ? -10.212 -2.990 -5.545 1.00 95.06 202 PRO A CA 1
ATOM 1601 C C . PRO A 1 202 ? -9.879 -1.579 -5.075 1.00 95.06 202 PRO A C 1
ATOM 1603 O O . PRO A 1 202 ? -8.718 -1.214 -4.878 1.00 95.06 202 PRO A O 1
ATOM 1606 N N . GLN A 1 203 ? -10.910 -0.766 -4.907 1.00 95.94 203 GLN A N 1
ATOM 1607 C CA . GLN A 1 203 ? -10.741 0.594 -4.436 1.00 95.94 203 GLN A CA 1
ATOM 1608 C C . GLN A 1 203 ? -10.657 0.614 -2.916 1.00 95.94 203 GLN A C 1
ATOM 1610 O O . GLN A 1 203 ? -11.269 -0.205 -2.233 1.00 95.94 203 GLN A O 1
ATOM 1615 N N . ARG A 1 204 ? -9.907 1.561 -2.366 1.00 95.62 204 ARG A N 1
ATOM 1616 C CA . ARG A 1 204 ? -9.929 1.854 -0.934 1.00 95.62 204 ARG A CA 1
ATOM 1617 C C . ARG A 1 204 ? -11.267 2.464 -0.530 1.00 95.62 204 ARG A C 1
ATOM 1619 O O . ARG A 1 204 ? -12.023 2.960 -1.369 1.00 95.62 204 ARG A O 1
ATOM 1626 N N . VAL A 1 205 ? -11.500 2.528 0.772 1.00 96.12 205 VAL A N 1
ATOM 1627 C CA . VAL A 1 205 ? -12.501 3.446 1.321 1.00 96.12 205 VAL A CA 1
ATOM 1628 C C . VAL A 1 205 ? -11.978 4.877 1.158 1.00 96.12 205 VAL A C 1
ATOM 1630 O O . VAL A 1 205 ? -10.918 5.228 1.682 1.00 96.12 205 VAL A O 1
ATOM 1633 N N . MET A 1 206 ? -12.663 5.690 0.352 1.00 94.62 206 MET A N 1
ATOM 1634 C CA . MET A 1 206 ? -12.174 7.026 -0.015 1.00 94.62 206 MET A CA 1
ATOM 1635 C C . MET A 1 206 ? -12.307 8.019 1.141 1.00 94.62 206 MET A C 1
ATOM 1637 O O . MET A 1 206 ? -11.491 8.934 1.261 1.00 94.62 206 MET A O 1
ATOM 1641 N N . GLU A 1 207 ? -13.304 7.784 1.987 1.00 95.44 207 GLU A N 1
ATOM 1642 C CA . GLU A 1 207 ? -13.671 8.540 3.176 1.00 95.44 207 GLU A CA 1
ATOM 1643 C C . GLU A 1 207 ? -12.642 8.381 4.304 1.00 95.44 207 GLU A C 1
ATOM 1645 O O . GLU A 1 207 ? -12.453 9.310 5.085 1.00 95.44 207 GLU A O 1
ATOM 1650 N N . TYR A 1 208 ? -11.927 7.249 4.358 1.00 95.25 208 TYR A N 1
ATOM 1651 C CA . TYR A 1 208 ? -10.819 7.063 5.292 1.00 95.25 208 TYR A CA 1
ATOM 1652 C C . TYR A 1 208 ? -9.552 7.764 4.765 1.00 95.25 208 TYR A C 1
ATOM 1654 O O . TYR A 1 208 ? -9.090 7.448 3.656 1.00 95.25 208 TYR A O 1
ATOM 1662 N N . PRO A 1 209 ? -8.945 8.695 5.529 1.00 93.75 209 PRO A N 1
ATOM 1663 C CA . PRO A 1 209 ? -7.725 9.374 5.108 1.00 93.75 209 PRO A CA 1
ATOM 1664 C C . PRO A 1 209 ? -6.576 8.385 4.858 1.00 93.75 209 PRO A C 1
ATOM 1666 O O . PRO A 1 209 ? -6.278 7.547 5.717 1.00 93.75 209 PRO A O 1
ATOM 1669 N N . PRO A 1 210 ? -5.895 8.471 3.702 1.00 92.19 210 PRO A N 1
ATOM 1670 C CA . PRO A 1 210 ? -4.881 7.495 3.342 1.00 92.19 210 PRO A CA 1
ATOM 1671 C C . PRO A 1 210 ? -3.612 7.643 4.184 1.00 92.19 210 PRO A C 1
ATOM 1673 O O . PRO A 1 210 ? -3.169 8.749 4.484 1.00 92.19 210 PRO A O 1
ATOM 1676 N N . GLY A 1 211 ? -2.986 6.509 4.495 1.00 91.12 211 GLY A N 1
ATOM 1677 C CA . GLY A 1 211 ? -1.643 6.470 5.061 1.00 91.12 211 GLY A CA 1
ATOM 1678 C C . GLY A 1 211 ? -0.546 6.737 4.041 1.00 91.12 211 GLY A C 1
ATOM 1679 O O . GLY A 1 211 ? -0.701 6.465 2.848 1.00 91.12 211 GLY A O 1
ATOM 1680 N N . HIS A 1 212 ? 0.599 7.197 4.529 1.00 92.44 212 HIS A N 1
ATOM 1681 C CA . HIS A 1 212 ? 1.823 7.288 3.742 1.00 92.44 212 HIS A CA 1
ATOM 1682 C C . HIS A 1 212 ? 2.624 5.984 3.821 1.00 92.44 212 HIS A C 1
ATOM 1684 O O . HIS A 1 212 ? 2.645 5.305 4.849 1.00 92.44 212 HIS A O 1
ATOM 1690 N N . ILE A 1 213 ? 3.309 5.649 2.728 1.00 94.69 213 ILE A N 1
ATOM 1691 C CA . ILE A 1 213 ? 4.240 4.518 2.684 1.00 94.69 213 ILE A CA 1
ATOM 1692 C C . ILE A 1 213 ? 5.560 4.854 3.378 1.00 94.69 213 ILE A C 1
ATOM 1694 O O . ILE A 1 213 ? 6.069 5.973 3.269 1.00 94.69 213 ILE A O 1
ATOM 1698 N N . ASN A 1 214 ? 6.139 3.864 4.046 1.00 94.38 214 ASN A N 1
ATOM 1699 C CA . ASN A 1 214 ? 7.486 3.950 4.585 1.00 94.38 214 ASN A CA 1
ATOM 1700 C C . ASN A 1 214 ? 8.504 3.848 3.441 1.00 94.38 214 ASN A C 1
ATOM 1702 O O . ASN A 1 214 ? 8.576 2.833 2.755 1.00 94.38 214 ASN A O 1
ATOM 1706 N N . LYS A 1 215 ? 9.288 4.903 3.220 1.00 93.06 215 LYS A N 1
ATOM 1707 C CA . LYS A 1 215 ? 10.267 4.973 2.123 1.00 93.06 215 LYS A CA 1
ATOM 1708 C C . LYS A 1 215 ? 11.603 4.287 2.446 1.00 93.06 215 LYS A C 1
ATOM 1710 O O . LYS A 1 215 ? 12.412 4.129 1.533 1.00 93.06 215 LYS A O 1
ATOM 1715 N N . SER A 1 216 ? 11.808 3.871 3.697 1.00 92.50 216 SER A N 1
ATOM 1716 C CA . SER A 1 216 ? 13.036 3.220 4.179 1.00 92.50 216 SER A CA 1
ATOM 1717 C C . SER A 1 216 ? 13.069 1.707 3.935 1.00 92.50 216 SER A C 1
ATOM 1719 O O . SER A 1 216 ? 14.089 1.067 4.165 1.00 92.50 216 SER A O 1
ATOM 1721 N N . VAL A 1 217 ? 11.970 1.119 3.449 1.00 93.25 217 VAL A N 1
ATOM 1722 C CA . VAL A 1 217 ? 11.853 -0.322 3.175 1.00 93.25 217 VAL A CA 1
ATOM 1723 C C . VAL A 1 217 ? 11.507 -0.588 1.711 1.00 93.25 217 VAL A C 1
ATOM 1725 O O . VAL A 1 217 ? 10.999 0.285 1.001 1.00 93.25 217 VAL A O 1
ATOM 1728 N N . TYR A 1 218 ? 11.758 -1.815 1.250 1.00 93.38 218 TYR A N 1
ATOM 1729 C CA . TYR A 1 218 ? 11.333 -2.256 -0.077 1.00 93.38 218 TYR A CA 1
ATOM 1730 C C . TYR A 1 218 ? 9.824 -2.497 -0.139 1.00 93.38 218 TYR A C 1
ATOM 1732 O O . TYR A 1 218 ? 9.209 -3.086 0.756 1.00 93.38 218 TYR A O 1
ATOM 1740 N N . HIS A 1 219 ? 9.237 -2.124 -1.272 1.00 95.31 219 HIS A N 1
ATOM 1741 C CA . HIS A 1 219 ? 7.840 -2.384 -1.593 1.00 95.31 219 HIS A CA 1
ATOM 1742 C C . HIS A 1 219 ? 7.742 -3.353 -2.752 1.00 95.31 219 HIS A C 1
ATOM 1744 O O . HIS A 1 219 ? 8.052 -2.988 -3.881 1.00 95.31 219 HIS A O 1
ATOM 1750 N N . GLN A 1 220 ? 7.306 -4.581 -2.481 1.00 94.56 220 GLN A N 1
ATOM 1751 C CA . GLN A 1 220 ? 7.030 -5.573 -3.515 1.00 94.56 220 GLN A CA 1
ATOM 1752 C C . GLN A 1 220 ? 5.539 -5.562 -3.860 1.00 94.56 220 GLN A C 1
ATOM 1754 O O . GLN A 1 220 ? 4.693 -5.832 -3.014 1.00 94.56 220 GLN A O 1
ATOM 1759 N N . LEU A 1 221 ? 5.227 -5.291 -5.122 1.00 94.75 221 LEU A N 1
ATOM 1760 C CA . LEU A 1 221 ? 3.880 -5.269 -5.674 1.00 94.75 221 LEU A CA 1
ATOM 1761 C C . LEU A 1 221 ? 3.674 -6.516 -6.539 1.00 94.75 221 LEU A C 1
ATOM 1763 O O . LEU A 1 221 ? 4.237 -6.631 -7.631 1.00 94.75 221 LEU A O 1
ATOM 1767 N N . ASP A 1 222 ? 2.865 -7.459 -6.063 1.00 90.75 222 ASP A N 1
ATOM 1768 C CA . ASP A 1 222 ? 2.640 -8.750 -6.722 1.00 90.75 222 ASP A CA 1
ATOM 1769 C C . ASP A 1 222 ? 1.148 -9.085 -6.902 1.00 90.75 222 ASP A C 1
ATOM 1771 O O . ASP A 1 222 ? 0.269 -8.247 -6.700 1.00 90.75 222 ASP A O 1
ATOM 1775 N N . TRP A 1 223 ? 0.847 -10.318 -7.323 1.00 87.12 223 TRP A N 1
ATOM 1776 C CA . TRP A 1 223 ? -0.521 -10.783 -7.591 1.00 87.12 223 TRP A CA 1
ATOM 1777 C C . TRP A 1 223 ? -1.478 -10.677 -6.401 1.00 87.12 223 TRP A C 1
ATOM 1779 O O . TRP A 1 223 ? -2.693 -10.716 -6.602 1.00 87.12 223 TRP A O 1
ATOM 1789 N N . ARG A 1 224 ? -0.970 -10.558 -5.170 1.00 89.50 224 ARG A N 1
ATOM 1790 C CA . ARG A 1 224 ? -1.813 -10.319 -3.993 1.00 89.50 224 ARG A CA 1
ATOM 1791 C C . ARG A 1 224 ? -2.409 -8.915 -3.998 1.00 89.50 224 ARG A C 1
ATOM 1793 O O . ARG A 1 224 ? -3.418 -8.690 -3.342 1.00 89.50 224 ARG A O 1
ATOM 1800 N N . SER A 1 225 ? -1.816 -7.987 -4.748 1.00 87.25 225 SER A N 1
ATOM 1801 C CA . SER A 1 225 ? -2.263 -6.599 -4.855 1.00 87.25 225 SER A CA 1
ATOM 1802 C C . SER A 1 225 ? -3.126 -6.318 -6.088 1.00 87.25 225 SER A C 1
ATOM 1804 O O . SER A 1 225 ? -3.787 -5.285 -6.129 1.00 87.25 225 SER A O 1
ATOM 1806 N N . TYR A 1 226 ? -3.106 -7.179 -7.113 1.00 89.00 226 TYR A N 1
ATOM 1807 C CA . TYR A 1 226 ? -3.800 -6.911 -8.378 1.00 89.00 226 TYR A CA 1
ATOM 1808 C C . TYR A 1 226 ? -4.107 -8.162 -9.216 1.00 89.00 226 TYR A C 1
ATOM 1810 O O . TYR A 1 226 ? -3.429 -9.188 -9.154 1.00 89.00 226 TYR A O 1
ATOM 1818 N N . ARG A 1 227 ? -5.099 -8.048 -10.107 1.00 86.62 227 ARG A N 1
ATOM 1819 C CA . ARG A 1 227 ? -5.396 -9.011 -11.180 1.00 86.62 227 ARG A CA 1
ATOM 1820 C C . ARG A 1 227 ? -4.662 -8.589 -12.459 1.00 86.62 227 ARG A C 1
ATOM 1822 O O . ARG A 1 227 ? -5.183 -7.790 -13.228 1.00 86.62 227 ARG A O 1
ATOM 1829 N N . GLY A 1 228 ? -3.464 -9.132 -12.695 1.00 77.38 228 GLY A N 1
ATOM 1830 C CA . GLY A 1 228 ? -2.500 -8.604 -13.683 1.00 77.38 228 GLY A CA 1
ATOM 1831 C C . GLY A 1 228 ? -3.061 -8.304 -15.079 1.00 77.38 228 GLY A C 1
ATOM 1832 O O . GLY A 1 228 ? -2.964 -7.173 -15.540 1.00 77.38 228 GLY A O 1
ATOM 1833 N N . VAL A 1 229 ? -3.703 -9.283 -15.729 1.00 74.50 229 VAL A N 1
ATOM 1834 C CA . VAL A 1 229 ? -4.253 -9.105 -17.092 1.00 74.50 229 VAL A CA 1
ATOM 1835 C C . VAL A 1 229 ? -5.346 -8.033 -17.123 1.00 74.50 229 VAL A C 1
ATOM 1837 O O . VAL A 1 229 ? -5.332 -7.155 -17.981 1.00 74.50 229 VAL A O 1
ATOM 1840 N N . THR A 1 230 ? -6.275 -8.077 -16.166 1.00 80.12 230 THR A N 1
ATOM 1841 C CA . THR A 1 230 ? -7.355 -7.088 -16.058 1.00 80.12 230 THR A CA 1
ATOM 1842 C C . THR A 1 230 ? -6.797 -5.697 -15.760 1.00 80.12 230 THR A C 1
ATOM 1844 O O . THR A 1 230 ? -7.317 -4.713 -16.277 1.00 80.12 230 THR A O 1
ATOM 1847 N N . LEU A 1 231 ? -5.716 -5.607 -14.977 1.00 84.88 231 LEU A N 1
ATOM 1848 C CA . LEU A 1 231 ? -5.118 -4.335 -14.585 1.00 84.88 231 LEU A CA 1
ATOM 1849 C C . LEU A 1 231 ? -4.489 -3.626 -15.776 1.00 84.88 231 LEU A C 1
ATOM 1851 O O . LEU A 1 231 ? -4.710 -2.432 -15.946 1.00 84.88 231 LEU A O 1
ATOM 1855 N N . THR A 1 232 ? -3.756 -4.351 -16.621 1.00 80.50 232 THR A N 1
ATOM 1856 C CA . THR A 1 232 ? -3.172 -3.769 -17.831 1.00 80.50 232 THR A CA 1
ATOM 1857 C C . THR A 1 232 ? -4.248 -3.138 -18.714 1.00 80.50 232 THR A C 1
ATOM 1859 O O . THR A 1 232 ? -4.129 -1.970 -19.073 1.00 80.50 232 THR A O 1
ATOM 1862 N N . VAL A 1 233 ? -5.341 -3.864 -18.975 1.00 80.38 233 VAL A N 1
ATOM 1863 C CA . VAL A 1 233 ? -6.474 -3.353 -19.766 1.00 80.38 233 VAL A CA 1
ATOM 1864 C C . VAL A 1 233 ? -7.134 -2.153 -19.082 1.00 80.38 233 VAL A C 1
ATOM 1866 O O . VAL A 1 233 ? -7.391 -1.142 -19.732 1.00 80.38 233 VAL A O 1
ATOM 1869 N N . GLN A 1 234 ? -7.374 -2.231 -17.769 1.00 83.31 234 GLN A N 1
ATOM 1870 C CA . GLN A 1 234 ? -8.008 -1.156 -17.006 1.00 83.31 234 GLN A CA 1
ATOM 1871 C C . GLN A 1 234 ? -7.161 0.122 -16.998 1.00 83.31 234 GLN A C 1
ATOM 1873 O O . GLN A 1 234 ? -7.717 1.209 -17.155 1.00 83.31 234 GLN A O 1
ATOM 1878 N N . VAL A 1 235 ? -5.838 0.020 -16.839 1.00 81.75 235 VAL A N 1
ATOM 1879 C CA . VAL A 1 235 ? -4.928 1.174 -16.891 1.00 81.75 235 VAL A CA 1
ATOM 1880 C C . VAL A 1 235 ? -4.947 1.794 -18.285 1.00 81.75 235 VAL A C 1
ATOM 1882 O O . VAL A 1 235 ? -5.187 2.996 -18.390 1.00 81.75 235 VAL A O 1
ATOM 1885 N N . SER A 1 236 ? -4.783 0.998 -19.347 1.00 76.75 236 SER A N 1
ATOM 1886 C CA . SER A 1 236 ? -4.835 1.493 -20.730 1.00 76.75 236 SER A CA 1
ATOM 1887 C C . SER A 1 236 ? -6.167 2.192 -21.037 1.00 76.75 236 SER A C 1
ATOM 1889 O O . SER A 1 236 ? -6.171 3.307 -21.558 1.00 76.75 236 SER A O 1
ATOM 1891 N N . ALA A 1 237 ? -7.295 1.597 -20.633 1.00 79.94 237 ALA A N 1
ATOM 1892 C CA . ALA A 1 237 ? -8.623 2.184 -20.811 1.00 79.94 237 ALA A CA 1
ATOM 1893 C C . ALA A 1 237 ? -8.816 3.479 -19.998 1.00 79.94 237 ALA A C 1
ATOM 1895 O O . ALA A 1 237 ? -9.324 4.473 -20.516 1.00 79.94 237 ALA A O 1
ATOM 1896 N N . SER A 1 238 ? -8.377 3.496 -18.735 1.00 77.44 238 SER A N 1
ATOM 1897 C CA . SER A 1 238 ? -8.536 4.656 -17.844 1.00 77.44 238 SER A CA 1
ATOM 1898 C C . SER A 1 238 ? -7.701 5.850 -18.300 1.00 77.44 238 SER A C 1
ATOM 1900 O O . SER A 1 238 ? -8.092 7.002 -18.116 1.00 77.44 238 SER A O 1
ATOM 1902 N N . LEU A 1 239 ? -6.553 5.591 -18.915 1.00 73.06 239 LEU A N 1
ATOM 1903 C CA . LEU A 1 239 ? -5.655 6.607 -19.436 1.00 73.06 239 LEU A CA 1
ATOM 1904 C C . LEU A 1 239 ? -6.246 7.312 -20.677 1.00 73.06 239 LEU A C 1
ATOM 1906 O O . LEU A 1 239 ? -6.206 8.544 -20.743 1.00 73.06 239 LEU A O 1
ATOM 1910 N N . GLY A 1 240 ? -6.970 6.600 -21.546 1.00 70.81 240 GLY A N 1
ATOM 1911 C CA . GLY A 1 240 ? -7.666 7.176 -22.707 1.00 70.81 240 GLY A CA 1
ATOM 1912 C C . GLY A 1 240 ? -6.716 7.726 -23.782 1.00 70.81 240 GLY A C 1
ATOM 1913 O O . GLY A 1 240 ? -5.541 7.381 -23.797 1.00 70.81 240 GLY A O 1
ATOM 1914 N N . ILE A 1 241 ? -7.226 8.587 -24.677 1.00 66.69 241 ILE A N 1
ATOM 1915 C CA . ILE A 1 241 ? -6.496 9.072 -25.873 1.00 66.69 241 ILE A CA 1
ATOM 1916 C C . ILE A 1 241 ? -5.327 10.006 -25.519 1.00 66.69 241 ILE A C 1
ATOM 1918 O O . ILE A 1 241 ? -4.278 9.952 -26.153 1.00 66.69 241 ILE A O 1
ATOM 1922 N N . VAL A 1 242 ? -5.490 10.852 -24.495 1.00 65.75 242 VAL A N 1
ATOM 1923 C CA . VAL A 1 242 ? -4.441 11.771 -24.019 1.00 65.75 242 VAL A CA 1
ATOM 1924 C C . VAL A 1 242 ? -4.080 11.396 -22.585 1.00 65.75 242 VAL A C 1
ATOM 1926 O O . VAL A 1 242 ? -4.616 11.961 -21.626 1.00 65.75 242 VAL A O 1
ATOM 1929 N N . PRO A 1 243 ? -3.231 10.380 -22.411 1.00 73.44 243 PRO A N 1
ATOM 1930 C CA . PRO A 1 243 ? -2.923 9.867 -21.095 1.00 73.44 243 PRO A CA 1
ATOM 1931 C C . PRO A 1 243 ? -1.885 10.769 -20.418 1.00 73.44 243 PRO A C 1
ATOM 1933 O O . PRO A 1 243 ? -0.837 11.093 -20.977 1.00 73.44 243 PRO A O 1
ATOM 1936 N N . THR A 1 244 ? -2.181 11.203 -19.196 1.00 78.19 244 THR A N 1
ATOM 1937 C CA . THR A 1 244 ? -1.290 12.072 -18.419 1.00 78.19 244 THR A CA 1
ATOM 1938 C C . THR A 1 244 ? -0.964 11.455 -17.071 1.00 78.19 244 THR A C 1
ATOM 1940 O O . THR A 1 244 ? -1.763 10.706 -16.498 1.00 78.19 244 THR A O 1
ATOM 1943 N N . THR A 1 245 ? 0.192 11.810 -16.513 1.00 76.19 245 THR A N 1
ATOM 1944 C CA . THR A 1 245 ? 0.552 11.413 -15.143 1.00 76.19 245 THR A CA 1
ATOM 1945 C C . THR A 1 245 ? -0.466 11.913 -14.115 1.00 76.19 245 THR A C 1
ATOM 1947 O O . THR A 1 245 ? -0.735 11.209 -13.152 1.00 76.19 245 THR A O 1
ATOM 1950 N N . ALA A 1 246 ? -1.107 13.068 -14.325 1.00 81.25 246 ALA A N 1
ATOM 1951 C CA . ALA A 1 246 ? -2.178 13.559 -13.452 1.00 81.25 246 ALA A CA 1
ATOM 1952 C C . ALA A 1 246 ? -3.415 12.640 -13.459 1.00 81.25 246 ALA A C 1
ATOM 1954 O O . ALA A 1 246 ? -3.923 12.272 -12.398 1.00 81.25 246 ALA A O 1
ATOM 1955 N N . LYS A 1 247 ? -3.860 12.204 -14.645 1.00 82.81 247 LYS A N 1
ATOM 1956 C CA . LYS A 1 247 ? -4.984 11.267 -14.779 1.00 82.81 247 LYS A CA 1
ATOM 1957 C C . LYS A 1 247 ? -4.654 9.910 -14.162 1.00 82.81 247 LYS A C 1
ATOM 1959 O O . LYS A 1 247 ? -5.476 9.339 -13.453 1.00 82.81 247 LYS A O 1
ATOM 1964 N N . LEU A 1 248 ? -3.426 9.435 -14.361 1.00 83.38 248 LEU A N 1
ATOM 1965 C CA . LEU A 1 248 ? -2.943 8.225 -13.709 1.00 83.38 248 LEU A CA 1
ATOM 1966 C C . LEU A 1 248 ? -2.975 8.352 -12.184 1.00 83.38 248 LEU A C 1
ATOM 1968 O O . LEU A 1 248 ? -3.516 7.470 -11.529 1.00 83.38 248 LEU A O 1
ATOM 1972 N N . ARG A 1 249 ? -2.450 9.451 -11.622 1.00 86.50 249 ARG A N 1
ATOM 1973 C CA . ARG A 1 249 ? -2.463 9.717 -10.173 1.00 86.50 249 ARG A CA 1
ATOM 1974 C C . ARG A 1 249 ? -3.886 9.653 -9.605 1.00 86.50 249 ARG A C 1
ATOM 1976 O O . ARG A 1 249 ? -4.095 9.024 -8.575 1.00 86.50 249 ARG A O 1
ATOM 1983 N N . SER A 1 250 ? -4.867 10.214 -10.316 1.00 88.25 250 SER A N 1
ATOM 1984 C CA . SER A 1 250 ? -6.292 10.129 -9.957 1.00 88.25 250 SER A CA 1
ATOM 1985 C C . SER A 1 250 ? -6.836 8.693 -9.933 1.00 88.25 250 SER A C 1
ATOM 1987 O O . SER A 1 250 ? -7.656 8.364 -9.076 1.00 88.25 250 SER A O 1
ATOM 1989 N N . VAL A 1 251 ? -6.396 7.838 -10.859 1.00 89.62 251 VAL A N 1
ATOM 1990 C CA . VAL A 1 251 ? -6.805 6.426 -10.913 1.00 89.62 251 VAL A CA 1
ATOM 1991 C C . VAL A 1 251 ? -6.148 5.635 -9.784 1.00 89.62 251 VAL A C 1
ATOM 1993 O O . VAL A 1 251 ? -6.844 4.951 -9.038 1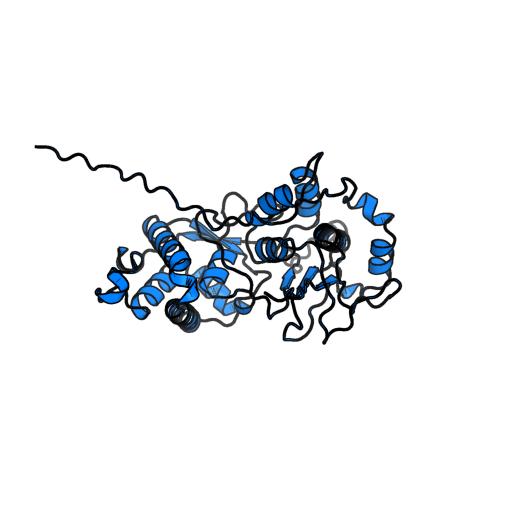.00 89.62 251 VAL A O 1
ATOM 1996 N N . VAL A 1 252 ? -4.826 5.753 -9.627 1.00 91.94 252 VAL A N 1
ATOM 1997 C CA . VAL A 1 252 ? -4.069 4.978 -8.631 1.00 91.94 252 VAL A CA 1
ATOM 1998 C C . VAL A 1 252 ? -4.342 5.427 -7.198 1.00 91.94 252 VAL A C 1
ATOM 2000 O O . VAL A 1 252 ? -4.215 4.613 -6.290 1.00 91.94 252 VAL A O 1
ATOM 2003 N N . ASP A 1 253 ? -4.766 6.676 -6.963 1.00 93.06 253 ASP A N 1
ATOM 2004 C CA . ASP A 1 253 ? -5.140 7.123 -5.614 1.00 93.06 253 ASP A CA 1
ATOM 2005 C C . ASP A 1 253 ? -6.342 6.354 -5.040 1.00 93.06 253 ASP A C 1
ATOM 2007 O O . ASP A 1 253 ? -6.484 6.217 -3.818 1.00 93.06 253 ASP A O 1
ATOM 2011 N N . LYS A 1 254 ? -7.198 5.830 -5.924 1.00 95.00 254 LYS A N 1
ATOM 2012 C CA . LYS A 1 254 ? -8.370 5.044 -5.542 1.00 95.00 254 LYS A CA 1
ATOM 2013 C C . LYS A 1 254 ? -8.019 3.610 -5.183 1.00 95.00 254 LYS A C 1
ATOM 2015 O O . LYS A 1 254 ? -8.814 2.977 -4.508 1.00 95.00 254 LYS A O 1
ATOM 2020 N N . TRP A 1 255 ? -6.883 3.080 -5.627 1.00 95.88 255 TRP A N 1
ATOM 2021 C CA . TRP A 1 255 ? -6.508 1.685 -5.394 1.00 95.88 255 TRP A CA 1
ATOM 2022 C C . TRP A 1 255 ? -6.249 1.401 -3.910 1.00 95.88 255 TRP A C 1
ATOM 2024 O O . TRP A 1 255 ? -5.586 2.189 -3.231 1.00 95.88 255 TRP A O 1
ATOM 2034 N N . SER A 1 256 ? -6.767 0.274 -3.413 1.00 94.94 256 SER A N 1
ATOM 2035 C CA . SER A 1 256 ? -6.513 -0.196 -2.049 1.00 94.94 256 SER A CA 1
ATOM 2036 C C . SER A 1 256 ? -5.116 -0.809 -1.894 1.00 94.94 256 SER A C 1
ATOM 2038 O O . SER A 1 256 ? -4.378 -1.028 -2.864 1.00 94.94 256 SER A O 1
ATOM 2040 N N . GLY A 1 257 ? -4.732 -1.063 -0.641 1.00 94.94 257 GLY A N 1
ATOM 2041 C CA . GLY A 1 257 ? -3.438 -1.633 -0.294 1.00 94.94 257 GLY A CA 1
ATOM 2042 C C . GLY A 1 257 ? -2.250 -0.709 -0.545 1.00 94.94 257 GLY A C 1
ATOM 2043 O O . GLY A 1 257 ? -2.373 0.490 -0.803 1.00 94.94 257 GLY A O 1
ATOM 2044 N N . ALA A 1 258 ? -1.055 -1.297 -0.483 1.00 95.62 258 ALA A N 1
ATOM 2045 C CA . ALA A 1 258 ? 0.186 -0.579 -0.755 1.00 95.62 258 ALA A CA 1
ATOM 2046 C C . ALA A 1 258 ? 0.331 -0.172 -2.233 1.00 95.62 258 ALA A C 1
ATOM 2048 O O . ALA A 1 258 ? 0.986 0.825 -2.519 1.00 95.62 258 ALA A O 1
ATOM 2049 N N . LEU A 1 259 ? -0.303 -0.884 -3.176 1.00 95.50 259 LEU A N 1
ATOM 2050 C CA . LEU A 1 259 ? -0.123 -0.670 -4.618 1.00 95.50 259 LEU A CA 1
ATOM 2051 C C . LEU A 1 259 ? -0.386 0.775 -5.046 1.00 95.50 259 LEU A C 1
ATOM 2053 O O . LEU A 1 259 ? 0.485 1.401 -5.648 1.00 95.50 259 LEU A O 1
ATOM 2057 N N . GLY A 1 260 ? -1.561 1.317 -4.714 1.00 93.81 260 GLY A N 1
ATOM 2058 C CA . GLY A 1 260 ? -1.915 2.690 -5.075 1.00 93.81 260 GLY A CA 1
ATOM 2059 C C . GLY A 1 260 ? -0.945 3.713 -4.486 1.00 93.81 260 GLY A C 1
ATOM 2060 O O . GLY A 1 260 ? -0.518 4.642 -5.168 1.00 93.81 260 GLY A O 1
ATOM 2061 N N . ARG A 1 261 ? -0.541 3.514 -3.227 1.00 95.00 261 ARG A N 1
ATOM 2062 C CA . ARG A 1 261 ? 0.330 4.434 -2.480 1.00 95.00 261 ARG A CA 1
ATOM 2063 C C . ARG A 1 261 ? 1.769 4.413 -2.962 1.00 95.00 261 ARG A C 1
ATOM 2065 O O . ARG A 1 261 ? 2.359 5.477 -3.121 1.00 95.00 261 ARG A O 1
ATOM 2072 N N . VAL A 1 262 ? 2.301 3.225 -3.225 1.00 95.62 262 VAL A N 1
ATOM 2073 C CA . VAL A 1 262 ? 3.644 3.023 -3.771 1.00 95.62 262 VAL A CA 1
ATOM 2074 C C . VAL A 1 262 ? 3.727 3.679 -5.140 1.00 95.62 262 VAL A C 1
ATOM 2076 O O . VAL A 1 262 ? 4.547 4.570 -5.320 1.00 95.62 262 VAL A O 1
ATOM 2079 N N . ILE A 1 263 ? 2.817 3.342 -6.062 1.00 93.88 263 ILE A N 1
ATOM 2080 C CA . ILE A 1 263 ? 2.822 3.927 -7.408 1.00 93.88 263 ILE A CA 1
ATOM 2081 C C . ILE A 1 263 ? 2.636 5.447 -7.348 1.00 93.88 263 ILE A C 1
ATOM 2083 O O . ILE A 1 263 ? 3.401 6.170 -7.979 1.00 93.88 263 ILE A O 1
ATOM 2087 N N . LEU A 1 264 ? 1.691 5.960 -6.553 1.00 92.00 264 LEU A N 1
ATOM 2088 C CA . LEU A 1 264 ? 1.497 7.405 -6.397 1.00 92.00 264 LEU A CA 1
ATOM 2089 C C . LEU A 1 264 ? 2.771 8.100 -5.889 1.00 92.00 264 LEU A C 1
ATOM 2091 O O . LEU A 1 264 ? 3.196 9.104 -6.463 1.00 92.00 264 LEU A O 1
ATOM 2095 N N . ALA A 1 265 ? 3.415 7.536 -4.864 1.00 91.69 265 ALA A N 1
ATOM 2096 C CA . ALA A 1 265 ? 4.646 8.071 -4.294 1.00 91.69 265 ALA A CA 1
ATOM 2097 C C . ALA A 1 265 ? 5.851 7.976 -5.249 1.00 91.69 265 ALA A C 1
ATOM 2099 O O . ALA A 1 265 ? 6.790 8.769 -5.145 1.00 91.69 265 ALA A O 1
ATOM 2100 N N . SER A 1 266 ? 5.825 7.032 -6.193 1.00 91.44 266 SER A N 1
ATOM 2101 C CA . SER A 1 266 ? 6.843 6.860 -7.232 1.00 91.44 266 SER A CA 1
ATOM 2102 C C . SER A 1 266 ? 6.624 7.741 -8.458 1.00 91.44 266 SER A C 1
ATOM 2104 O O . SER A 1 266 ? 7.457 7.723 -9.351 1.00 91.44 266 SER A O 1
ATOM 2106 N N . LEU A 1 267 ? 5.520 8.488 -8.554 1.00 86.75 267 LEU A N 1
ATOM 2107 C CA . LEU A 1 267 ? 5.202 9.316 -9.725 1.00 86.75 267 LEU A CA 1
ATOM 2108 C C . LEU A 1 267 ? 5.418 10.815 -9.482 1.00 86.75 267 LEU A C 1
ATOM 2110 O O . LEU A 1 267 ? 5.008 11.629 -10.305 1.00 86.75 267 LEU A O 1
ATOM 2114 N N . ILE A 1 268 ? 6.017 11.209 -8.362 1.00 75.00 268 ILE A N 1
ATOM 2115 C CA . ILE A 1 268 ? 6.092 12.608 -7.905 1.00 75.00 268 ILE A CA 1
ATOM 2116 C C . ILE A 1 268 ? 7.111 13.440 -8.713 1.00 75.00 268 ILE A C 1
ATOM 2118 O O . ILE A 1 268 ? 6.932 14.649 -8.850 1.00 75.00 268 ILE A O 1
ATOM 2122 N N . THR A 1 269 ? 8.163 12.830 -9.271 1.00 67.31 269 THR A N 1
ATOM 2123 C CA . THR A 1 269 ? 9.361 13.577 -9.701 1.00 67.31 269 THR A CA 1
ATOM 2124 C C . THR A 1 269 ? 9.543 13.673 -11.213 1.00 67.31 269 THR A C 1
ATOM 2126 O O . THR A 1 269 ? 8.965 12.916 -12.004 1.00 67.31 269 THR A O 1
ATOM 2129 N N . VAL A 1 270 ? 10.377 14.641 -11.603 1.00 65.81 270 VAL A N 1
ATOM 2130 C CA . VAL A 1 270 ? 10.809 14.873 -12.987 1.00 65.81 270 VAL A CA 1
ATOM 2131 C C . VAL A 1 270 ? 12.039 14.029 -13.331 1.00 65.81 270 VAL A C 1
ATOM 2133 O O . VAL A 1 270 ? 12.105 13.493 -14.433 1.00 65.81 270 VAL A O 1
ATOM 2136 N N . SER A 1 271 ? 12.969 13.859 -12.387 1.00 78.25 271 SER A N 1
ATOM 2137 C CA . SER A 1 271 ? 14.188 13.062 -12.542 1.00 78.25 271 SER A CA 1
ATOM 2138 C C . SER A 1 271 ? 14.419 12.164 -11.323 1.00 78.25 271 SER A C 1
ATOM 2140 O O . SER A 1 271 ? 14.005 12.489 -10.206 1.00 78.25 271 SER A O 1
ATOM 2142 N N . TYR A 1 272 ? 15.063 11.019 -11.550 1.00 87.31 272 TYR A N 1
ATOM 2143 C CA . TYR A 1 272 ? 15.505 10.107 -10.494 1.00 87.31 272 TYR A CA 1
ATOM 2144 C C . TYR A 1 272 ? 17.005 9.879 -10.598 1.00 87.31 272 TYR A C 1
ATOM 2146 O O . TYR A 1 272 ? 17.586 9.910 -11.688 1.00 87.31 272 TYR A O 1
ATOM 2154 N N . GLN A 1 273 ? 17.624 9.634 -9.450 1.00 88.81 273 GLN A N 1
ATOM 2155 C CA . GLN A 1 273 ? 19.050 9.367 -9.337 1.00 88.81 273 GLN A CA 1
ATOM 2156 C C . GLN A 1 273 ? 19.306 7.951 -8.828 1.00 88.81 273 GLN A C 1
ATOM 2158 O O . GLN A 1 273 ? 18.408 7.290 -8.311 1.00 88.81 273 GLN A O 1
ATOM 2163 N N . CYS A 1 274 ? 20.529 7.468 -9.025 1.00 90.25 274 CYS A N 1
ATOM 2164 C CA . CYS A 1 274 ? 20.956 6.248 -8.361 1.00 90.25 274 CYS A CA 1
ATOM 2165 C C . CYS A 1 274 ? 21.458 6.633 -6.965 1.00 90.25 274 CYS A C 1
ATOM 2167 O O . CYS A 1 274 ? 22.272 7.555 -6.897 1.00 90.25 274 CYS A O 1
ATOM 2169 N N . PRO A 1 275 ? 20.992 5.999 -5.874 1.00 89.75 275 PRO A N 1
ATOM 2170 C CA . PRO A 1 275 ? 21.551 6.249 -4.550 1.00 89.75 275 PRO A CA 1
ATOM 2171 C C . PRO A 1 275 ? 23.066 6.012 -4.526 1.00 89.75 275 PRO A C 1
ATOM 2173 O O . PRO A 1 275 ? 23.520 5.055 -5.151 1.00 89.75 275 PRO A O 1
ATOM 2176 N N . PRO A 1 276 ? 23.845 6.818 -3.785 1.00 86.06 276 PRO A N 1
ATOM 2177 C CA . PRO A 1 276 ? 25.306 6.710 -3.766 1.00 86.06 276 PRO A CA 1
ATOM 2178 C C . PRO A 1 276 ? 25.815 5.351 -3.257 1.00 86.06 276 PRO A C 1
ATOM 2180 O O . PRO A 1 276 ? 26.874 4.907 -3.687 1.00 86.06 276 PRO A O 1
ATOM 2183 N N . GLY A 1 277 ? 25.057 4.672 -2.389 1.00 84.62 277 GLY A N 1
ATOM 2184 C CA . GLY A 1 277 ? 25.378 3.330 -1.883 1.00 84.62 277 GLY A CA 1
ATOM 2185 C C . GLY A 1 277 ? 24.973 2.172 -2.805 1.00 84.62 277 GLY A C 1
ATOM 2186 O O . GLY A 1 277 ? 25.306 1.023 -2.530 1.00 84.62 277 GLY A O 1
ATOM 2187 N N . LEU A 1 278 ? 24.265 2.433 -3.912 1.00 85.44 278 LEU A N 1
ATOM 2188 C CA . LEU A 1 278 ? 23.751 1.389 -4.802 1.00 85.44 278 LEU A CA 1
ATOM 2189 C C . LEU A 1 278 ? 24.378 1.465 -6.194 1.00 85.44 278 LEU A C 1
ATOM 2191 O O . LEU A 1 278 ? 24.481 2.526 -6.802 1.00 85.44 278 LEU A O 1
ATOM 2195 N N . LYS A 1 279 ? 24.703 0.301 -6.763 1.00 89.88 279 LYS A N 1
ATOM 2196 C CA . LYS A 1 279 ? 25.021 0.185 -8.189 1.00 89.88 279 LYS A CA 1
ATOM 2197 C C . LYS A 1 279 ? 23.730 -0.008 -8.978 1.00 89.88 279 LYS A C 1
ATOM 2199 O O . LYS A 1 279 ? 23.160 -1.094 -8.959 1.00 89.88 279 LYS A O 1
ATOM 2204 N N . CYS A 1 280 ? 23.267 1.028 -9.673 1.00 90.56 280 CYS A N 1
ATOM 2205 C CA . CYS A 1 280 ? 22.123 0.904 -10.577 1.00 90.56 280 CYS A CA 1
ATOM 2206 C C . CYS A 1 280 ? 22.514 0.289 -11.912 1.00 90.56 280 CYS A C 1
ATOM 2208 O O . CYS A 1 280 ? 23.659 0.360 -12.348 1.00 90.56 280 CYS A O 1
ATOM 2210 N N . ARG A 1 281 ? 21.507 -0.275 -12.571 1.00 89.25 281 ARG A N 1
ATOM 2211 C CA . ARG A 1 281 ? 21.618 -0.858 -13.895 1.00 89.25 281 ARG A CA 1
ATOM 2212 C C . ARG A 1 281 ? 21.975 0.206 -14.931 1.00 89.25 281 ARG A C 1
ATOM 2214 O O . ARG A 1 281 ? 21.290 1.227 -15.046 1.00 89.25 281 ARG A O 1
ATOM 2221 N N . GLU A 1 282 ? 22.990 -0.083 -15.728 1.00 85.81 282 GLU A N 1
ATOM 2222 C CA . GLU A 1 282 ? 23.415 0.716 -16.868 1.00 85.81 282 GLU A CA 1
ATOM 2223 C C . GLU A 1 282 ? 22.803 0.207 -18.182 1.00 85.81 282 GLU A C 1
ATOM 2225 O O . GLU A 1 282 ? 22.244 -0.895 -18.290 1.00 85.81 282 GLU A O 1
ATOM 2230 N N . HIS A 1 283 ? 22.880 1.038 -19.223 1.00 77.19 283 HIS A N 1
ATOM 2231 C CA . HIS A 1 283 ? 22.370 0.667 -20.535 1.00 77.19 283 HIS A CA 1
ATOM 2232 C C . HIS A 1 283 ? 23.226 -0.448 -21.147 1.00 77.19 283 HIS A C 1
ATOM 2234 O O . HIS A 1 283 ? 24.318 -0.205 -21.638 1.00 77.19 283 HIS A O 1
ATOM 2240 N N . GLY A 1 284 ? 22.712 -1.677 -21.155 1.00 70.81 284 GLY A N 1
ATOM 2241 C CA . GLY A 1 284 ? 23.460 -2.834 -21.676 1.00 70.81 284 GLY A CA 1
ATOM 2242 C C . GLY A 1 284 ? 23.443 -4.019 -20.724 1.00 70.81 284 GLY A C 1
ATOM 2243 O O . GLY A 1 284 ? 23.439 -5.165 -21.175 1.00 70.81 284 GLY A O 1
ATOM 2244 N N . ASP A 1 285 ? 23.301 -3.743 -19.429 1.00 79.31 285 ASP A N 1
ATOM 2245 C CA . ASP A 1 285 ? 23.358 -4.756 -18.385 1.00 79.31 285 ASP A CA 1
ATOM 2246 C C . ASP A 1 285 ? 22.306 -5.845 -18.579 1.00 79.31 285 ASP A C 1
ATOM 2248 O O . ASP A 1 285 ? 21.126 -5.582 -18.856 1.00 79.31 285 ASP A O 1
ATOM 2252 N N . ARG A 1 286 ? 22.742 -7.092 -18.403 1.00 81.56 286 ARG A N 1
ATOM 2253 C CA . ARG A 1 286 ? 21.879 -8.282 -18.400 1.00 81.56 286 ARG A CA 1
ATOM 2254 C C . ARG A 1 286 ? 21.441 -8.671 -16.993 1.00 81.56 286 ARG A C 1
ATOM 2256 O O . ARG A 1 286 ? 20.513 -9.458 -16.845 1.00 81.56 286 ARG A O 1
ATOM 2263 N N . ASP A 1 287 ? 22.080 -8.105 -15.979 1.00 84.50 287 ASP A N 1
ATOM 2264 C CA . ASP A 1 287 ? 21.785 -8.422 -14.598 1.00 84.50 287 ASP A CA 1
ATOM 2265 C C . ASP A 1 287 ? 20.423 -7.846 -14.180 1.00 84.50 287 ASP A C 1
ATOM 2267 O O . ASP A 1 287 ? 20.260 -6.644 -13.963 1.00 84.50 287 ASP A O 1
ATOM 2271 N N . CYS A 1 288 ? 19.420 -8.721 -14.072 1.00 85.06 288 CYS A N 1
ATOM 2272 C CA . CYS A 1 288 ? 18.105 -8.367 -13.537 1.00 85.06 288 CYS A CA 1
ATOM 2273 C C . CYS A 1 288 ? 18.129 -8.112 -12.026 1.00 85.06 288 CYS A C 1
ATOM 2275 O O . CYS A 1 288 ? 17.117 -7.720 -11.435 1.00 85.06 288 CYS A O 1
ATOM 2277 N N . THR A 1 289 ? 19.273 -8.340 -11.382 1.00 84.75 289 THR A N 1
ATOM 2278 C CA . THR A 1 289 ? 19.466 -8.032 -9.982 1.00 84.75 289 THR A CA 1
ATOM 2279 C C . THR A 1 289 ? 19.848 -6.557 -9.742 1.00 84.75 289 THR A C 1
ATOM 2281 O O . THR A 1 289 ? 19.777 -6.082 -8.611 1.00 84.75 289 THR A O 1
ATOM 2284 N N . LEU A 1 290 ? 20.157 -5.769 -10.766 1.00 89.50 290 LEU A N 1
ATOM 2285 C CA . LEU A 1 290 ? 20.462 -4.355 -10.541 1.00 89.50 290 LEU A CA 1
ATOM 2286 C C . LEU A 1 290 ? 19.181 -3.493 -10.546 1.00 89.50 290 LEU A C 1
ATOM 2288 O O . LEU A 1 290 ? 18.287 -3.735 -11.365 1.00 89.50 290 LEU A O 1
ATOM 2292 N N . PRO A 1 291 ? 19.067 -2.488 -9.653 1.00 91.69 291 PRO A N 1
ATOM 2293 C CA . PRO A 1 291 ? 17.956 -1.549 -9.652 1.00 91.69 291 PRO A CA 1
ATOM 2294 C C . PRO A 1 291 ? 17.952 -0.725 -10.932 1.00 91.69 291 PRO A C 1
ATOM 2296 O O . PRO A 1 291 ? 18.976 -0.190 -11.356 1.00 91.69 291 PRO A O 1
ATOM 2299 N N . ILE A 1 292 ? 16.776 -0.549 -11.518 1.00 92.75 292 ILE A N 1
ATOM 2300 C CA . ILE A 1 292 ? 16.564 0.361 -12.635 1.00 92.75 292 ILE A CA 1
ATOM 2301 C C . ILE A 1 292 ? 16.356 1.762 -12.068 1.00 92.75 292 ILE A C 1
ATOM 230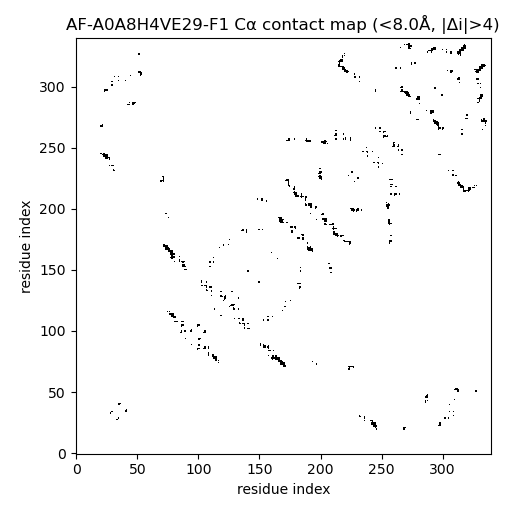3 O O . ILE A 1 292 ? 15.457 1.984 -11.256 1.00 92.75 292 ILE A O 1
ATOM 2307 N N . LYS A 1 293 ? 17.169 2.714 -12.530 1.00 92.62 293 LYS A N 1
ATOM 2308 C CA . LYS A 1 293 ? 16.971 4.147 -12.300 1.00 92.62 293 LYS A CA 1
ATOM 2309 C C . LYS A 1 293 ? 16.090 4.713 -13.422 1.00 92.62 293 LYS A C 1
ATOM 2311 O O . LYS A 1 293 ? 16.568 4.828 -14.554 1.00 92.62 293 LYS A O 1
ATOM 2316 N N . PRO A 1 294 ? 14.829 5.086 -13.160 1.00 90.69 294 PRO A N 1
ATOM 2317 C CA . PRO A 1 294 ? 13.972 5.675 -14.177 1.00 90.69 294 PRO A CA 1
ATOM 2318 C C . PRO A 1 294 ? 14.493 7.054 -14.586 1.00 90.69 294 PRO A C 1
ATOM 2320 O O . PRO A 1 294 ? 15.011 7.810 -13.775 1.00 90.69 294 PRO A O 1
ATOM 2323 N N . THR A 1 295 ? 14.314 7.426 -15.847 1.00 88.44 295 THR A N 1
ATOM 2324 C CA . THR A 1 295 ? 14.677 8.761 -16.343 1.00 88.44 295 THR A CA 1
ATOM 2325 C C . THR A 1 295 ? 13.578 9.789 -16.081 1.00 88.44 295 THR A C 1
ATOM 2327 O O . THR A 1 295 ? 13.847 10.983 -16.081 1.00 88.44 295 THR A O 1
ATOM 2330 N N . SER A 1 296 ? 12.343 9.331 -15.859 1.00 86.75 296 SER A N 1
ATOM 2331 C CA . SER A 1 296 ? 11.158 10.159 -15.626 1.00 86.75 296 SER A CA 1
ATOM 2332 C C . SER A 1 296 ? 10.049 9.356 -14.941 1.00 86.75 296 SER A C 1
ATOM 2334 O O . SER A 1 296 ? 10.096 8.123 -14.889 1.00 86.75 296 SER A O 1
ATOM 2336 N N . SER A 1 297 ? 9.016 10.038 -14.431 1.00 85.44 297 SER A N 1
ATOM 2337 C CA . SER A 1 297 ? 7.812 9.389 -13.879 1.00 85.44 297 SER A CA 1
ATOM 2338 C C . SER A 1 297 ? 7.071 8.544 -14.921 1.00 85.44 297 SER A C 1
ATOM 2340 O O . SER A 1 297 ? 6.513 7.500 -14.591 1.00 85.44 297 SER A O 1
ATOM 2342 N N . ALA A 1 298 ? 7.136 8.925 -16.199 1.00 83.88 298 ALA A N 1
ATOM 2343 C CA . ALA A 1 298 ? 6.661 8.086 -17.292 1.00 83.88 298 ALA A CA 1
ATOM 2344 C C . ALA A 1 298 ? 7.449 6.762 -17.347 1.00 83.88 298 ALA A C 1
ATOM 2346 O O . ALA A 1 298 ? 6.848 5.694 -17.440 1.00 83.88 298 ALA A O 1
ATOM 2347 N N . ASN A 1 299 ? 8.779 6.794 -17.194 1.00 87.38 299 ASN A N 1
ATOM 2348 C CA . ASN A 1 299 ? 9.574 5.565 -17.192 1.00 87.38 299 ASN A CA 1
ATOM 2349 C C . ASN A 1 299 ? 9.271 4.657 -15.978 1.00 87.38 299 ASN A C 1
ATOM 2351 O O . ASN A 1 299 ? 9.330 3.436 -16.102 1.00 87.38 299 ASN A O 1
ATOM 2355 N N . VAL A 1 300 ? 8.869 5.209 -14.826 1.00 90.25 300 VAL A N 1
ATOM 2356 C CA . VAL A 1 300 ? 8.362 4.400 -13.695 1.00 90.25 300 VAL A CA 1
ATOM 2357 C C . VAL A 1 300 ? 7.140 3.587 -14.124 1.00 90.25 300 VAL A C 1
ATOM 2359 O O . VAL A 1 300 ? 7.105 2.373 -13.922 1.00 90.25 300 VAL A O 1
ATOM 2362 N N . LEU A 1 301 ? 6.159 4.234 -14.764 1.00 88.12 301 LEU A N 1
ATOM 2363 C CA . LEU A 1 301 ? 4.965 3.540 -15.243 1.00 88.12 301 LEU A CA 1
ATOM 2364 C C . LEU A 1 301 ? 5.304 2.525 -16.343 1.00 88.12 301 LEU A C 1
ATOM 2366 O O . LEU A 1 301 ? 4.782 1.414 -16.308 1.00 88.12 301 LEU A O 1
ATOM 2370 N N . LYS A 1 302 ? 6.205 2.858 -17.277 1.00 88.44 302 LYS A N 1
ATOM 2371 C CA . LYS A 1 302 ? 6.691 1.913 -18.296 1.00 88.44 302 LYS A CA 1
ATOM 2372 C C . LYS A 1 302 ? 7.213 0.627 -17.644 1.00 88.44 302 LYS A C 1
ATOM 2374 O O . LYS A 1 302 ? 6.789 -0.462 -18.023 1.00 88.44 302 LYS A O 1
ATOM 2379 N N . ASN A 1 303 ? 8.073 0.756 -16.631 1.00 91.69 303 ASN A N 1
ATOM 2380 C CA . ASN A 1 303 ? 8.622 -0.383 -15.894 1.00 91.69 303 ASN A CA 1
ATOM 2381 C C . ASN A 1 303 ? 7.536 -1.167 -15.140 1.00 91.69 303 ASN A C 1
ATOM 2383 O O . ASN A 1 303 ? 7.527 -2.395 -15.189 1.00 91.69 303 ASN A O 1
ATOM 2387 N N . PHE A 1 304 ? 6.578 -0.487 -14.505 1.00 92.00 304 PHE A N 1
ATOM 2388 C CA . PHE A 1 304 ? 5.441 -1.156 -13.868 1.00 92.00 304 PHE A CA 1
ATOM 2389 C C . PHE A 1 304 ? 4.620 -1.977 -14.878 1.00 92.00 304 PHE A C 1
ATOM 2391 O O . PHE A 1 304 ? 4.332 -3.149 -14.643 1.00 92.00 304 PHE A O 1
ATOM 2398 N N . MET A 1 305 ? 4.307 -1.404 -16.042 1.00 88.75 305 MET A N 1
ATOM 2399 C CA . MET A 1 305 ? 3.568 -2.090 -17.108 1.00 88.75 305 MET A CA 1
ATOM 2400 C C . MET A 1 305 ? 4.360 -3.266 -17.701 1.00 88.75 305 MET A C 1
ATOM 2402 O O . MET A 1 305 ? 3.778 -4.315 -17.979 1.00 88.75 305 MET A O 1
ATOM 2406 N N . MET A 1 306 ? 5.687 -3.141 -17.827 1.00 89.56 306 MET A N 1
ATOM 2407 C CA . MET A 1 306 ? 6.562 -4.259 -18.197 1.00 89.56 306 MET A CA 1
ATOM 2408 C C . MET A 1 306 ? 6.517 -5.384 -17.162 1.00 89.56 306 MET A C 1
ATOM 2410 O O . MET A 1 306 ? 6.384 -6.543 -17.550 1.00 89.56 306 MET A O 1
ATOM 2414 N N . ALA A 1 307 ? 6.578 -5.071 -15.863 1.00 91.38 307 ALA A N 1
ATOM 2415 C CA . ALA A 1 307 ? 6.467 -6.074 -14.803 1.00 91.38 307 ALA A CA 1
ATOM 2416 C C . ALA A 1 307 ? 5.125 -6.823 -14.869 1.00 91.38 307 ALA A C 1
ATOM 2418 O O . ALA A 1 307 ? 5.109 -8.054 -14.800 1.00 91.38 307 ALA A O 1
ATOM 2419 N N . LEU A 1 308 ? 4.018 -6.105 -15.108 1.00 89.69 308 LEU A N 1
ATOM 2420 C CA . LEU A 1 308 ? 2.697 -6.708 -15.324 1.00 89.69 308 LEU A CA 1
ATOM 2421 C C . LEU A 1 308 ? 2.689 -7.656 -16.532 1.00 89.69 308 LEU A C 1
ATOM 2423 O O . LEU A 1 308 ? 2.223 -8.792 -16.419 1.00 89.69 308 LEU A O 1
ATOM 2427 N N . ALA A 1 309 ? 3.235 -7.220 -17.671 1.00 87.19 309 ALA A N 1
ATOM 2428 C CA . ALA A 1 309 ? 3.297 -8.021 -18.893 1.00 87.19 309 ALA A CA 1
ATOM 2429 C C . ALA A 1 309 ? 4.212 -9.256 -18.748 1.00 87.19 309 ALA A C 1
ATOM 2431 O O . ALA A 1 309 ? 3.892 -10.329 -19.265 1.00 87.19 309 ALA A O 1
ATOM 2432 N N . LEU A 1 310 ? 5.308 -9.137 -17.991 1.00 88.38 310 LEU A N 1
ATOM 2433 C CA . LEU A 1 310 ? 6.201 -10.244 -17.629 1.00 88.38 310 LEU A CA 1
ATOM 2434 C C . LEU A 1 310 ? 5.636 -11.136 -16.512 1.00 88.38 310 LEU A C 1
ATOM 2436 O O . LEU A 1 310 ? 6.186 -12.204 -16.254 1.00 88.38 310 LEU A O 1
ATOM 2440 N N . LYS A 1 311 ? 4.538 -10.729 -15.859 1.00 89.38 311 LYS A N 1
ATOM 2441 C CA . LYS A 1 311 ? 3.960 -11.385 -14.674 1.00 89.38 311 LYS A CA 1
ATOM 2442 C C . LYS A 1 311 ? 4.970 -11.546 -13.532 1.00 89.38 311 LYS A C 1
ATOM 2444 O O . LYS A 1 311 ? 4.939 -12.546 -12.811 1.00 89.38 311 LYS A O 1
ATOM 2449 N N . MET A 1 312 ? 5.861 -10.572 -13.381 1.00 91.44 312 MET A N 1
ATOM 2450 C CA . MET A 1 312 ? 6.852 -10.509 -12.308 1.00 91.44 312 MET A CA 1
ATOM 2451 C C . MET A 1 312 ? 6.391 -9.518 -11.230 1.00 91.44 312 MET A C 1
ATOM 2453 O O . MET A 1 312 ? 5.706 -8.546 -11.559 1.00 91.44 312 MET A O 1
ATOM 2457 N N . PRO A 1 313 ? 6.770 -9.711 -9.954 1.00 93.44 313 PRO A N 1
ATOM 2458 C CA . PRO A 1 313 ? 6.612 -8.671 -8.949 1.00 93.44 313 PRO A CA 1
ATOM 2459 C C . PRO A 1 313 ? 7.331 -7.388 -9.371 1.00 93.44 313 PRO A C 1
ATOM 2461 O O . PRO A 1 313 ? 8.416 -7.433 -9.957 1.00 93.44 313 PRO A O 1
ATOM 2464 N N . PHE A 1 314 ? 6.733 -6.248 -9.051 1.00 95.25 314 PHE A N 1
ATOM 2465 C CA . PHE A 1 314 ? 7.344 -4.939 -9.232 1.00 95.25 314 PHE A CA 1
ATOM 2466 C C . PHE A 1 314 ? 7.857 -4.441 -7.884 1.00 95.25 314 PHE A C 1
ATOM 2468 O O . PHE A 1 314 ? 7.085 -4.336 -6.935 1.00 95.25 314 PHE A O 1
ATOM 2475 N N . VAL A 1 315 ? 9.156 -4.177 -7.783 1.00 95.44 315 VAL A N 1
ATOM 2476 C CA . VAL A 1 315 ? 9.815 -3.788 -6.534 1.00 95.44 315 VAL A CA 1
ATOM 2477 C C . VAL A 1 315 ? 10.195 -2.318 -6.603 1.00 95.44 315 VAL A C 1
ATOM 2479 O O . VAL A 1 315 ? 10.828 -1.889 -7.566 1.00 95.44 315 VAL A O 1
ATOM 2482 N N . VAL A 1 316 ? 9.860 -1.557 -5.566 1.00 95.00 316 VAL A N 1
ATOM 2483 C CA . VAL A 1 316 ? 10.170 -0.129 -5.466 1.00 95.00 316 VAL A CA 1
ATOM 2484 C C . VAL A 1 316 ? 10.936 0.168 -4.180 1.00 95.00 316 VAL A C 1
ATOM 2486 O O . VAL A 1 316 ? 10.553 -0.294 -3.104 1.00 95.00 316 VAL A O 1
ATOM 2489 N N . SER A 1 317 ? 11.991 0.975 -4.287 1.00 93.88 317 SER A N 1
ATOM 2490 C CA . SER A 1 317 ? 12.682 1.605 -3.153 1.00 93.88 317 SER A CA 1
ATOM 2491 C C . SER A 1 317 ? 12.963 3.086 -3.434 1.00 93.88 317 SER A C 1
ATOM 2493 O O . SER A 1 317 ? 13.019 3.498 -4.590 1.00 93.88 317 SER A O 1
ATOM 2495 N N . TRP A 1 318 ? 13.141 3.902 -2.391 1.00 90.62 318 TRP A N 1
ATOM 2496 C CA . TRP A 1 318 ? 13.456 5.340 -2.518 1.00 90.62 318 TRP A CA 1
ATOM 2497 C C . TRP A 1 318 ? 14.895 5.683 -2.127 1.00 90.62 318 TRP A C 1
ATOM 2499 O O . TRP A 1 318 ? 15.428 6.710 -2.542 1.00 90.62 318 TRP A O 1
ATOM 2509 N N . GLN A 1 319 ? 15.515 4.845 -1.308 1.00 85.12 319 GLN A N 1
ATOM 2510 C CA . GLN A 1 319 ? 16.886 4.983 -0.831 1.00 85.12 319 GLN A CA 1
ATOM 2511 C C . GLN A 1 319 ? 17.535 3.590 -0.834 1.00 85.12 319 GLN A C 1
ATOM 2513 O O . GLN A 1 319 ? 16.994 2.653 -1.439 1.00 85.12 319 GLN A O 1
ATOM 2518 N N . GLU A 1 320 ? 18.677 3.453 -0.167 1.00 81.31 320 GLU A N 1
ATOM 2519 C CA . GLU A 1 320 ? 19.203 2.156 0.250 1.00 81.31 320 GLU A CA 1
ATOM 2520 C C . GLU A 1 320 ? 18.248 1.573 1.299 1.00 81.31 320 GLU A C 1
ATOM 2522 O O . GLU A 1 320 ? 18.368 1.813 2.494 1.00 81.31 320 GLU A O 1
ATOM 2527 N N . ALA A 1 321 ? 17.182 0.933 0.814 1.00 78.75 321 ALA A N 1
ATOM 2528 C CA . ALA A 1 321 ? 16.158 0.370 1.672 1.00 78.75 321 ALA A CA 1
ATOM 2529 C C . ALA A 1 321 ? 16.721 -0.831 2.438 1.00 78.75 321 ALA A C 1
ATOM 2531 O O . ALA A 1 321 ? 17.519 -1.609 1.907 1.00 78.75 321 ALA A O 1
ATOM 2532 N N . GLU A 1 322 ? 16.277 -0.984 3.678 1.00 80.06 322 GLU A N 1
ATOM 2533 C CA . GLU A 1 322 ? 16.762 -2.033 4.567 1.00 80.06 322 GLU A CA 1
ATOM 2534 C C . GLU A 1 322 ? 16.168 -3.409 4.217 1.00 80.06 322 GLU A C 1
ATOM 2536 O O . GLU A 1 322 ? 15.027 -3.532 3.754 1.00 80.06 322 GLU A O 1
ATOM 2541 N N . GLY A 1 323 ? 16.942 -4.463 4.493 1.00 77.06 323 GLY A N 1
ATOM 2542 C CA . GLY A 1 323 ? 16.506 -5.858 4.408 1.00 77.06 323 GLY A CA 1
ATOM 2543 C C . GLY A 1 323 ? 16.916 -6.604 3.129 1.00 77.06 323 GLY A C 1
ATOM 2544 O O . GLY A 1 323 ? 17.507 -6.034 2.209 1.00 77.06 323 GLY A O 1
ATOM 2545 N N . PRO A 1 324 ? 16.628 -7.919 3.067 1.00 78.88 324 PRO A N 1
ATOM 2546 C CA . PRO A 1 324 ? 16.964 -8.740 1.916 1.00 78.88 324 PRO A CA 1
ATOM 2547 C C . PRO A 1 324 ? 16.120 -8.319 0.720 1.00 78.88 324 PRO A C 1
ATOM 2549 O O . PRO A 1 324 ? 14.902 -8.140 0.813 1.00 78.88 324 PRO A O 1
ATOM 2552 N N . ARG A 1 325 ? 16.771 -8.191 -0.432 1.00 81.31 325 ARG A N 1
ATOM 2553 C CA . ARG A 1 325 ? 16.089 -7.721 -1.624 1.00 81.31 325 ARG A CA 1
ATOM 2554 C C . ARG A 1 325 ? 15.042 -8.739 -2.112 1.00 81.31 325 ARG A C 1
ATOM 2556 O O . ARG A 1 325 ? 15.393 -9.896 -2.360 1.00 81.31 325 ARG A O 1
ATOM 2563 N N . PRO A 1 326 ? 13.789 -8.308 -2.343 1.00 86.56 326 PRO A N 1
ATOM 2564 C CA . PRO A 1 326 ? 12.756 -9.181 -2.883 1.00 86.56 326 PRO A CA 1
ATOM 2565 C C . PRO A 1 326 ? 12.971 -9.529 -4.370 1.00 86.56 326 PRO A C 1
ATOM 2567 O O . PRO A 1 326 ? 13.525 -8.724 -5.127 1.00 86.56 326 PRO A O 1
ATOM 2570 N N . PRO A 1 327 ? 12.489 -10.701 -4.827 1.00 90.06 327 PRO A N 1
ATOM 2571 C CA . PRO A 1 327 ? 12.496 -11.063 -6.240 1.00 90.06 327 PRO A CA 1
ATOM 2572 C C . PRO A 1 327 ? 11.551 -10.166 -7.050 1.00 90.06 327 PRO A C 1
ATOM 2574 O O . PRO A 1 327 ? 10.421 -9.906 -6.634 1.00 90.06 327 PRO A O 1
ATOM 2577 N N . GLY A 1 328 ? 11.980 -9.746 -8.241 1.00 92.19 328 GLY A N 1
ATOM 2578 C CA . GLY A 1 328 ? 11.149 -8.963 -9.157 1.00 92.19 328 GLY A CA 1
ATOM 2579 C C . GLY A 1 328 ? 11.904 -7.871 -9.908 1.00 92.19 328 GLY A C 1
ATOM 2580 O O . GLY A 1 328 ? 13.112 -7.681 -9.741 1.00 92.19 328 GLY A O 1
ATOM 2581 N N . LEU A 1 329 ? 11.168 -7.141 -10.746 1.00 93.62 329 LEU A N 1
ATOM 2582 C CA . LEU A 1 329 ? 11.690 -5.986 -11.468 1.00 93.62 329 LEU A CA 1
ATOM 2583 C C . LEU A 1 329 ? 11.865 -4.823 -10.490 1.00 93.62 329 LEU A C 1
ATOM 2585 O O . LEU A 1 329 ? 10.876 -4.258 -10.027 1.00 93.62 329 LEU A O 1
ATOM 2589 N N . TRP A 1 330 ? 13.113 -4.481 -10.175 1.00 93.75 330 TRP A N 1
ATOM 2590 C CA . TRP A 1 330 ? 13.428 -3.470 -9.170 1.00 93.75 330 TRP A CA 1
ATOM 2591 C C . TRP A 1 330 ? 13.653 -2.097 -9.792 1.00 93.75 330 TRP A C 1
ATOM 2593 O O . TRP A 1 330 ? 14.493 -1.932 -10.672 1.00 93.75 330 TRP A O 1
ATOM 2603 N N . VAL A 1 331 ? 12.917 -1.113 -9.289 1.00 93.88 331 VAL A N 1
ATOM 2604 C CA . VAL A 1 331 ? 13.059 0.304 -9.596 1.00 93.88 331 VAL A CA 1
ATOM 2605 C C . VAL A 1 331 ? 13.446 1.074 -8.335 1.00 93.88 331 VAL A C 1
ATOM 2607 O O . VAL A 1 331 ? 12.831 0.906 -7.280 1.00 93.88 331 VAL A O 1
ATOM 2610 N N . VAL A 1 332 ? 14.430 1.964 -8.464 1.00 93.38 332 VAL A N 1
ATOM 2611 C CA . VAL A 1 332 ? 14.801 2.914 -7.412 1.00 93.38 332 VAL A CA 1
ATOM 2612 C C . VAL A 1 332 ? 14.355 4.327 -7.788 1.00 93.38 332 VAL A C 1
ATOM 2614 O O . VAL A 1 332 ? 14.715 4.862 -8.834 1.00 93.38 332 VAL A O 1
ATOM 2617 N N . VAL A 1 333 ? 13.539 4.932 -6.930 1.00 91.75 333 VAL A N 1
ATOM 2618 C CA . VAL A 1 333 ? 12.981 6.282 -7.078 1.00 91.75 333 VAL A CA 1
ATOM 2619 C C . VAL A 1 333 ? 13.618 7.231 -6.065 1.00 91.75 333 VAL A C 1
ATOM 2621 O O . VAL A 1 333 ? 12.952 7.817 -5.212 1.00 91.75 333 VAL A O 1
ATOM 2624 N N . HIS A 1 334 ? 14.938 7.374 -6.167 1.00 90.06 334 HIS A N 1
ATOM 2625 C CA . HIS A 1 334 ? 15.713 8.272 -5.319 1.00 90.06 334 HIS A CA 1
ATOM 2626 C C . HIS A 1 334 ? 15.732 9.700 -5.862 1.00 90.06 334 HIS A C 1
ATOM 2628 O O . HIS A 1 334 ? 15.906 9.930 -7.062 1.00 90.06 334 HIS A O 1
ATOM 2634 N N . GLN A 1 335 ? 15.556 10.651 -4.950 1.00 83.69 335 GLN A N 1
ATOM 2635 C CA . GLN A 1 335 ? 15.643 12.083 -5.200 1.00 83.69 335 GLN A CA 1
ATOM 2636 C C . GLN A 1 335 ? 16.909 12.595 -4.530 1.00 83.69 335 GLN A C 1
ATOM 2638 O O . GLN A 1 335 ? 17.098 12.356 -3.341 1.00 83.69 335 GLN A O 1
ATOM 2643 N N . THR A 1 336 ? 17.733 13.344 -5.255 1.00 66.38 336 THR A N 1
ATOM 2644 C CA . THR A 1 336 ? 18.623 14.292 -4.587 1.00 66.38 336 THR A CA 1
ATOM 2645 C C . THR A 1 336 ? 17.760 15.415 -4.056 1.00 66.38 336 THR A C 1
ATOM 2647 O O . THR A 1 336 ? 17.048 16.051 -4.838 1.00 66.38 336 THR A O 1
ATOM 2650 N N . GLU A 1 337 ? 17.828 15.675 -2.756 1.00 56.88 337 GLU A N 1
ATOM 2651 C CA . GLU A 1 337 ? 17.429 16.976 -2.243 1.00 56.88 337 GLU A CA 1
ATOM 2652 C C . GLU A 1 337 ? 18.302 18.009 -2.961 1.00 56.88 337 GLU A C 1
ATOM 2654 O O . GLU A 1 337 ? 19.494 18.146 -2.698 1.00 56.88 337 GLU A O 1
ATOM 2659 N N . SER A 1 338 ? 17.738 18.682 -3.962 1.00 43.81 338 SER A N 1
ATOM 2660 C CA . SER A 1 338 ? 18.292 19.947 -4.421 1.00 43.81 338 SER A CA 1
ATOM 2661 C C . SER A 1 338 ? 18.243 20.852 -3.200 1.00 43.81 338 SER A C 1
ATOM 2663 O O . SER A 1 338 ? 17.134 21.191 -2.778 1.00 43.81 338 SER A O 1
ATOM 2665 N N . GLY A 1 339 ? 19.412 21.116 -2.607 1.00 40.75 339 GLY A N 1
ATOM 2666 C CA . GLY A 1 339 ? 19.565 21.849 -1.354 1.00 40.75 339 GLY A CA 1
ATOM 2667 C C . GLY A 1 339 ? 18.559 22.990 -1.256 1.00 40.75 339 GLY A C 1
ATOM 2668 O O . GLY A 1 339 ? 18.504 23.850 -2.137 1.00 40.75 339 GLY A O 1
ATOM 2669 N N . ARG A 1 340 ? 17.714 22.919 -0.230 1.00 33.94 340 ARG A N 1
ATOM 2670 C CA . ARG A 1 340 ? 16.940 24.062 0.237 1.00 33.94 340 ARG A CA 1
ATOM 2671 C C . ARG A 1 340 ? 17.689 24.723 1.370 1.00 33.94 340 ARG A C 1
ATOM 2673 O O . ARG A 1 340 ? 18.226 23.964 2.206 1.00 33.94 340 ARG A O 1
#

Solvent-accessible surface area (backbone atoms only — not comparable to full-atom values): 19058 Å² total; per-residue (Å²): 139,86,84,78,84,78,80,78,82,74,78,77,74,80,70,86,71,86,72,93,45,76,75,46,78,48,73,86,63,80,44,69,77,48,42,73,74,36,67,66,50,49,46,50,67,72,47,37,65,68,87,44,29,59,76,78,77,72,81,87,75,74,90,54,95,80,61,76,72,96,55,70,47,66,50,70,45,47,24,33,68,44,82,64,69,65,42,27,66,50,45,84,71,37,51,77,75,38,85,57,37,36,49,68,52,29,19,50,35,56,52,53,20,48,37,68,70,57,50,49,44,37,28,76,75,67,71,33,47,76,65,53,52,28,50,45,44,30,55,54,63,71,47,77,90,48,51,74,63,46,44,50,38,36,37,44,51,32,56,33,12,70,68,41,39,69,43,20,29,56,71,60,61,49,64,59,57,77,49,18,70,39,50,70,18,32,51,40,26,39,35,26,31,72,93,28,65,84,46,33,51,31,28,27,47,80,85,47,58,77,40,56,64,28,53,61,32,66,42,59,46,39,64,50,55,35,41,52,76,53,34,55,53,49,51,54,60,72,40,48,95,78,21,34,48,58,60,46,43,63,57,33,67,40,29,25,36,59,55,15,47,52,54,49,68,55,46,55,50,72,61,42,39,65,47,93,92,51,75,54,50,57,98,82,66,59,63,53,85,33,34,36,51,32,73,29,34,60,44,43,51,52,52,48,54,48,19,47,67,59,40,26,23,34,28,42,26,38,53,91,36,59,75,85,83,77,79,34,52,38,36,33,58,14,70,76,81,74,83,127

Mean predicted aligned error: 8.96 Å